Protein AF-A0A3C0GHP6-F1 (afdb_monomer)

Mean predicted aligned error: 12.93 Å

Solvent-accessible surface area (backbone atoms only — not comparable to full-atom values): 12548 Å² total; per-residue (Å²): 127,71,94,53,53,68,22,53,50,54,41,51,70,74,61,34,83,35,52,51,38,42,51,41,86,89,64,74,38,76,65,20,34,30,26,58,69,44,43,52,47,97,85,69,48,67,48,47,87,82,41,72,50,53,71,69,53,26,49,53,49,50,53,50,51,45,49,53,47,41,51,57,55,58,72,66,70,55,86,64,55,72,51,32,46,27,19,50,29,36,49,32,70,74,67,31,67,66,59,50,73,74,40,69,40,56,69,22,39,68,70,64,36,62,64,59,28,39,54,54,50,57,63,68,26,56,49,98,85,70,46,78,41,71,72,36,52,61,49,29,50,54,32,38,50,38,37,47,68,78,57,84,60,92,75,44,82,85,47,48,63,59,50,52,62,74,68,60,78,77,45,78,65,58,55,50,49,53,53,54,52,55,73,74,49,59,68,67,60,53,50,52,48,49,54,64,76,62,60,70,70,96,73,90,78,74,77,52,73,74,64,54,64,75,76,108

Sequence (216 aa):
MSDYWRALSIVKKYEGFNERAYCDPETGGEPFTIGYGTQFYPDETPVKQGHRCTKEKAIEYLINEIREISKEIEKLDLPIDFAMKEALASFVHSVGWKPFLYSSIIDSAERRDWLAVVEEINSWIYDRNNNVIAPLINRRQEEALLFLSNVDCAWTSQELLLKAFRDYSAAPHEVRAIRNLQQQINPYVLADFYNQFYLKGPKDWEMSTEDLDKIS

Foldseek 3Di:
DQLLVLLLVLLCVLQPAAFFWDDDPVVNAPQTAHTSGDQAALVRHGDHHGDGDDNVRSSVRLSSQLVVQLVVVVVLVFPADSLLSSLVSSLCSVPPDVVSVPFCLSVCRNVVVLVVNLVRLQVPQADPVRDGNVSSNVSSVSSSCSRCVPVPPPDDPVCPVVVLVVPPPVDPVSVVVVVVVVVVDDPVVVVVVVCVVPPDDDDDPPPPVVNVVVVD

pLDDT: mean 86.34, std 14.61, range [42.38, 98.38]

Nearest PDB structures (foldseek):
  6et6-assembly1_A  TM=8.674E-01  e=2.202E-10  Acinetobacter baumannii
  9kbs-assembly1_A  TM=8.848E-01  e=6.853E-10  Acinetobacter baumannii
  9kbq-assembly1_B  TM=8.658E-01  e=4.955E-10  Acinetobacter baumannii
  9kbs-assembly1_B  TM=8.746E-01  e=8.238E-09  Acinetobacter baumannii
  7m5i-assembly1_B  TM=8.369E-01  e=2.065E-08  Escherichia coli O157 typing phage 15

Radius of gyration: 24.18 Å; Cα contacts (8 Å, |Δi|>4): 217; chains: 1; bounding box: 74×51×53 Å

Secondary structure (DSSP, 8-state):
--TTHHHHHHHHHHH--EEEEEE-TTTSSSSEEEETTBSB-TTSPBP-TT-B--HHHHHHHHHHHHHHHHHHHHTTT-S--HHHHHHHHHHHHHH-HHHHHTSTHHHHHHTT-HHHHHHHHHH--B-TTS-B-HHHHHHHHHHHHHHTTT---TT-TTTHHHHHHHS----HHHHHHHHHHHHHS-HHHHHHHHHHHT--SS-S-S--HHHHTT--

Structure (mmCIF, N/CA/C/O backbone):
data_AF-A0A3C0GHP6-F1
#
_entry.id   AF-A0A3C0GHP6-F1
#
loop_
_atom_site.group_PDB
_atom_site.id
_atom_site.type_symbol
_atom_site.label_atom_id
_atom_site.label_alt_id
_atom_site.label_comp_id
_atom_site.label_asym_id
_atom_site.label_entity_id
_atom_site.label_seq_id
_atom_site.pdbx_PDB_ins_code
_atom_site.Cartn_x
_atom_site.Cartn_y
_atom_site.Cartn_z
_atom_site.occupancy
_atom_site.B_iso_or_equiv
_atom_site.auth_seq_id
_atom_site.auth_comp_id
_atom_site.auth_asym_id
_atom_site.auth_atom_id
_atom_site.pdbx_PDB_model_num
ATOM 1 N N . MET A 1 1 ? 4.439 -15.410 15.564 1.00 47.34 1 MET A N 1
ATOM 2 C CA . MET A 1 1 ? 4.546 -14.062 14.961 1.00 47.34 1 MET A CA 1
ATOM 3 C C . MET A 1 1 ? 3.360 -13.916 14.027 1.00 47.34 1 MET A C 1
ATOM 5 O O . MET A 1 1 ? 2.998 -14.922 13.441 1.00 47.34 1 MET A O 1
ATOM 9 N N . SER A 1 2 ? 2.689 -12.761 13.978 1.00 57.78 2 SER A N 1
ATOM 10 C CA . SER A 1 2 ? 1.564 -12.569 13.046 1.00 57.78 2 SER A CA 1
ATOM 11 C C . SER A 1 2 ? 2.045 -12.836 11.621 1.00 57.78 2 SER A C 1
ATOM 13 O O . SER A 1 2 ? 3.085 -12.294 11.248 1.00 57.78 2 SER A O 1
ATOM 15 N N . ASP A 1 3 ? 1.306 -13.644 10.859 1.00 81.50 3 ASP A N 1
ATOM 16 C CA . ASP A 1 3 ? 1.697 -14.038 9.502 1.00 81.50 3 ASP A CA 1
ATOM 17 C C . ASP A 1 3 ? 1.891 -12.813 8.583 1.00 81.50 3 ASP A C 1
ATOM 19 O O . ASP A 1 3 ? 2.714 -12.864 7.684 1.00 81.50 3 ASP A O 1
ATOM 23 N N . TYR A 1 4 ? 1.259 -11.669 8.879 1.00 93.06 4 TYR A N 1
ATOM 24 C CA . TYR A 1 4 ? 1.250 -10.457 8.040 1.00 93.06 4 TYR A CA 1
ATOM 25 C C . TYR A 1 4 ? 2.062 -9.272 8.609 1.00 93.06 4 TYR A C 1
ATOM 27 O O . TYR A 1 4 ? 1.611 -8.123 8.613 1.00 93.06 4 TYR A O 1
ATOM 35 N N . TRP A 1 5 ? 3.235 -9.523 9.196 1.00 94.88 5 TRP A N 1
ATOM 36 C CA . TRP A 1 5 ? 3.988 -8.491 9.925 1.00 94.88 5 TRP A CA 1
ATOM 37 C C . TRP A 1 5 ? 4.489 -7.319 9.060 1.00 94.88 5 TRP A C 1
ATOM 39 O O . TRP A 1 5 ? 4.613 -6.210 9.588 1.00 94.88 5 TRP A O 1
ATOM 49 N N . ARG A 1 6 ? 4.762 -7.526 7.764 1.00 96.75 6 ARG A N 1
ATOM 50 C CA . ARG A 1 6 ? 5.266 -6.475 6.860 1.00 96.75 6 ARG A CA 1
ATOM 51 C C . ARG A 1 6 ? 4.149 -5.494 6.531 1.00 96.75 6 ARG A C 1
ATOM 53 O O . ARG A 1 6 ? 4.346 -4.289 6.681 1.00 96.75 6 ARG A O 1
ATOM 60 N N . ALA A 1 7 ? 2.956 -6.013 6.230 1.00 97.31 7 ALA A N 1
ATOM 61 C CA . ALA A 1 7 ? 1.752 -5.201 6.053 1.00 97.31 7 ALA A CA 1
ATOM 62 C C . ALA A 1 7 ? 1.445 -4.377 7.315 1.00 97.31 7 ALA A C 1
ATOM 64 O O . ALA A 1 7 ? 1.301 -3.157 7.258 1.00 97.31 7 ALA A O 1
ATOM 65 N N . LEU A 1 8 ? 1.442 -5.030 8.485 1.00 96.75 8 LEU A N 1
ATOM 66 C CA . LEU A 1 8 ? 1.21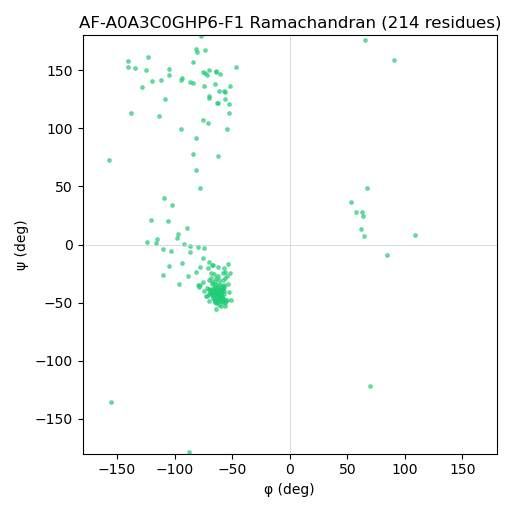1 -4.366 9.773 1.00 96.75 8 LEU A CA 1
ATOM 67 C C . LEU A 1 8 ? 2.239 -3.261 10.056 1.00 96.75 8 LEU A C 1
ATOM 69 O O . LEU A 1 8 ? 1.891 -2.228 10.625 1.00 96.75 8 LEU A O 1
ATOM 73 N N . SER A 1 9 ? 3.503 -3.468 9.680 1.00 96.94 9 SER A N 1
ATOM 74 C CA . SER A 1 9 ? 4.565 -2.474 9.855 1.00 96.94 9 SER A CA 1
ATOM 75 C C . SER A 1 9 ? 4.319 -1.223 9.012 1.00 96.94 9 SER A C 1
ATOM 77 O O . SER A 1 9 ? 4.405 -0.115 9.545 1.00 96.94 9 SER A O 1
ATOM 79 N N . ILE A 1 10 ? 3.983 -1.394 7.728 1.00 97.44 10 ILE A N 1
ATOM 80 C CA . ILE A 1 10 ? 3.686 -0.279 6.819 1.00 97.44 10 ILE A CA 1
ATOM 81 C C . ILE A 1 10 ? 2.472 0.491 7.342 1.00 97.44 10 ILE A C 1
ATOM 83 O O . ILE A 1 10 ? 2.566 1.692 7.591 1.00 97.44 10 ILE A O 1
ATOM 87 N N . VAL A 1 11 ? 1.363 -0.196 7.623 1.00 97.00 11 VAL A N 1
ATOM 88 C CA . VAL A 1 11 ? 0.142 0.456 8.114 1.00 97.00 11 VAL A CA 1
ATOM 89 C C . VAL A 1 11 ? 0.407 1.268 9.380 1.00 97.00 11 VAL A C 1
ATOM 91 O O . VAL A 1 11 ? 0.090 2.454 9.437 1.00 97.00 11 VAL A O 1
ATOM 94 N N . LYS A 1 12 ? 1.059 0.675 10.386 1.00 96.06 12 LYS A N 1
ATOM 95 C CA . LYS A 1 12 ? 1.343 1.377 11.646 1.00 96.06 12 LYS A CA 1
ATOM 96 C C . LYS A 1 12 ? 2.214 2.616 11.458 1.00 96.06 12 LYS A C 1
ATOM 98 O O . LYS A 1 12 ? 2.067 3.571 12.221 1.00 96.06 12 LYS A O 1
ATOM 103 N N . LYS A 1 13 ? 3.138 2.579 10.496 1.00 95.88 13 LYS A N 1
ATOM 104 C CA . LYS A 1 13 ? 4.043 3.687 10.185 1.00 95.88 13 LYS A CA 1
ATOM 105 C C . LYS A 1 13 ? 3.301 4.872 9.568 1.00 95.88 13 LYS A C 1
ATOM 107 O O . LYS A 1 13 ? 3.609 6.002 9.933 1.00 95.88 13 LYS A O 1
ATOM 112 N N . TYR A 1 14 ? 2.348 4.618 8.671 1.00 95.12 14 TYR A N 1
ATOM 113 C CA . TYR A 1 14 ? 1.677 5.676 7.909 1.00 95.12 14 TYR A CA 1
ATOM 114 C C . TYR A 1 14 ? 0.344 6.143 8.502 1.00 95.12 14 TYR A C 1
ATOM 116 O O . TYR A 1 14 ? 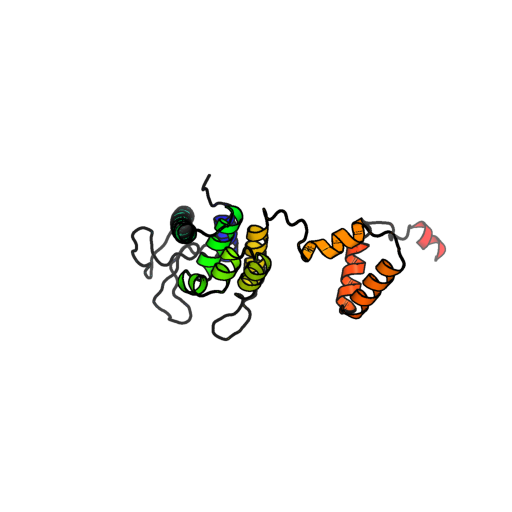0.052 7.331 8.413 1.00 95.12 14 TYR A O 1
ATOM 124 N N . GLU A 1 15 ? -0.438 5.264 9.134 1.00 93.31 15 GLU A N 1
ATOM 125 C CA . GLU A 1 15 ? -1.699 5.651 9.796 1.00 93.31 15 GLU A CA 1
ATOM 126 C C . GLU A 1 15 ? -1.453 6.374 11.126 1.00 93.31 15 GLU A C 1
ATOM 128 O O . GLU A 1 15 ? -2.215 7.247 11.540 1.00 93.31 15 GLU A O 1
ATOM 133 N N . GLY A 1 16 ? -0.374 6.007 11.824 1.00 93.12 16 GLY A N 1
ATOM 134 C CA . GLY A 1 16 ? -0.157 6.436 13.201 1.00 93.12 16 GLY A CA 1
ATOM 135 C C . GLY A 1 16 ? -1.204 5.863 14.168 1.00 93.12 16 GLY A C 1
ATOM 136 O O . GLY A 1 16 ? -2.115 5.136 13.787 1.00 93.12 16 GLY A O 1
ATOM 137 N N . PHE A 1 17 ? -1.041 6.137 15.465 1.00 95.81 17 PHE A N 1
ATOM 138 C CA . PHE A 1 17 ? -1.949 5.635 16.501 1.00 95.81 17 PHE A CA 1
ATOM 139 C C . PHE A 1 17 ? -2.823 6.753 17.066 1.00 95.81 17 PHE A C 1
ATOM 141 O O . PHE A 1 17 ? -2.303 7.719 17.626 1.00 95.81 17 PHE A O 1
ATOM 148 N N . ASN A 1 18 ? -4.137 6.544 17.027 1.00 94.88 18 ASN A N 1
ATOM 149 C CA . ASN A 1 18 ? -5.133 7.426 17.624 1.00 94.88 18 ASN A CA 1
ATOM 150 C C . ASN A 1 18 ? -5.856 6.732 18.791 1.00 94.88 18 ASN A C 1
ATOM 152 O O . ASN A 1 18 ? -6.654 5.818 18.594 1.00 94.88 18 ASN A O 1
ATOM 156 N N . GLU A 1 19 ? -5.607 7.184 20.025 1.00 96.06 19 GLU A N 1
ATOM 157 C CA . GLU A 1 19 ? -6.239 6.621 21.235 1.00 96.06 19 GLU A CA 1
ATOM 158 C C . GLU A 1 19 ? -7.761 6.844 21.258 1.00 96.06 19 GLU A C 1
ATOM 160 O O . GLU A 1 19 ? -8.509 6.019 21.783 1.00 96.06 19 GLU A O 1
ATOM 165 N N . ARG A 1 20 ? -8.220 7.974 20.709 1.00 95.38 20 ARG A N 1
ATOM 166 C CA . ARG A 1 20 ? -9.621 8.411 20.729 1.00 95.38 20 ARG A CA 1
ATOM 167 C C . ARG A 1 20 ? -10.206 8.369 19.327 1.00 95.38 20 ARG A C 1
ATOM 169 O O . ARG A 1 20 ? -9.529 8.758 18.378 1.00 95.38 20 ARG A O 1
ATOM 176 N N . ALA A 1 21 ? -11.467 7.958 19.228 1.00 94.31 21 ALA A N 1
ATOM 177 C CA . ALA A 1 21 ? -12.206 8.015 17.976 1.00 94.31 21 ALA A CA 1
ATOM 178 C C . ALA A 1 21 ? -12.343 9.466 17.481 1.00 94.31 21 ALA A C 1
ATOM 180 O O . ALA A 1 21 ? -12.726 10.350 18.256 1.00 94.31 21 ALA A O 1
ATOM 181 N N . TYR A 1 22 ? -12.056 9.694 16.202 1.00 89.44 22 TYR A N 1
ATOM 182 C CA . TYR A 1 22 ? -12.202 10.981 15.519 1.00 89.44 22 TYR A CA 1
ATOM 183 C C . TYR A 1 22 ? -13.088 10.824 14.279 1.00 89.44 22 TYR A C 1
ATOM 185 O O . TYR A 1 22 ? -13.164 9.740 13.711 1.00 89.44 22 TYR A O 1
ATOM 193 N N . CYS A 1 23 ? -13.806 11.881 13.904 1.00 87.06 23 CYS A N 1
ATOM 194 C CA . CYS A 1 23 ? -14.643 11.893 12.704 1.00 87.06 23 CYS A CA 1
ATOM 195 C C . CYS A 1 23 ? -13.817 12.229 11.461 1.00 87.06 23 CYS A C 1
ATOM 197 O O . CYS A 1 23 ? -12.766 12.870 11.563 1.00 87.06 23 CYS A O 1
ATOM 199 N N . ASP A 1 24 ? -14.320 11.829 10.294 1.00 76.94 24 ASP A N 1
ATOM 200 C CA . ASP A 1 24 ? -13.839 12.362 9.021 1.00 76.94 24 ASP A CA 1
ATOM 201 C C . ASP A 1 24 ? -13.987 13.905 9.029 1.00 76.94 24 ASP A C 1
ATOM 203 O O . ASP A 1 24 ? -15.088 14.412 9.295 1.00 76.94 24 ASP A O 1
ATOM 207 N N . PRO A 1 25 ? -12.902 14.669 8.779 1.00 69.75 25 PRO A N 1
ATOM 208 C CA . PRO A 1 25 ? -12.942 16.130 8.751 1.00 69.75 25 PRO A CA 1
ATOM 209 C C . PRO A 1 25 ? -13.988 16.713 7.795 1.00 69.75 25 PRO A C 1
ATOM 211 O O . PRO A 1 25 ? -14.461 17.823 8.034 1.00 69.75 25 PRO A O 1
ATOM 214 N N . GLU A 1 26 ? -14.350 15.994 6.728 1.00 68.31 26 GLU A N 1
ATOM 215 C CA . GLU A 1 26 ? -15.339 16.448 5.746 1.00 68.31 26 GLU A CA 1
ATOM 216 C C . GLU A 1 26 ? -16.780 16.265 6.234 1.00 68.31 26 GLU A C 1
ATOM 218 O O . GLU A 1 26 ? -17.639 17.100 5.947 1.00 68.31 26 GLU A O 1
ATOM 223 N N . THR A 1 27 ? -17.069 15.187 6.971 1.00 72.00 27 THR A N 1
ATOM 224 C CA . THR A 1 27 ? -18.438 14.891 7.429 1.00 72.00 27 THR A CA 1
ATOM 225 C C . THR A 1 27 ? -18.754 15.543 8.769 1.00 72.00 27 THR A C 1
ATOM 227 O O . THR A 1 27 ? -19.921 15.803 9.067 1.00 72.00 27 THR A O 1
ATOM 230 N N . GLY A 1 28 ? -17.734 15.785 9.602 1.00 72.00 28 GLY A N 1
ATOM 231 C CA . GLY A 1 28 ? -17.909 16.244 10.983 1.00 72.00 28 GLY A CA 1
ATOM 232 C C . GLY A 1 28 ? -18.677 15.248 11.864 1.00 72.00 28 GLY A C 1
ATOM 233 O O . GLY A 1 28 ? -19.132 15.610 12.951 1.00 72.00 28 GLY A O 1
ATOM 234 N N . GLY A 1 29 ? -18.846 14.007 11.393 1.00 76.69 29 GLY A N 1
ATOM 235 C CA . GLY A 1 29 ? -19.693 12.974 11.983 1.00 76.69 29 GLY A CA 1
ATOM 236 C C . GLY A 1 29 ? -19.228 11.571 11.593 1.00 76.69 29 GLY A C 1
ATOM 237 O O . GLY A 1 29 ? -18.041 11.269 11.649 1.00 76.69 29 GLY A O 1
ATOM 238 N N . GLU A 1 30 ? -20.151 10.687 11.223 1.00 77.88 30 GLU A N 1
ATOM 239 C CA . GLU A 1 30 ? -19.786 9.348 10.744 1.00 77.88 30 GLU A CA 1
ATOM 240 C C . GLU A 1 30 ? -19.120 9.406 9.347 1.00 77.88 30 GLU A C 1
ATOM 242 O O . GLU A 1 30 ? -19.448 10.299 8.558 1.00 77.88 30 GLU A O 1
ATOM 247 N N . PRO A 1 31 ? -18.212 8.467 9.009 1.00 86.44 31 PRO A N 1
ATOM 248 C CA . PRO A 1 31 ? -17.674 7.410 9.873 1.00 86.44 31 PRO A CA 1
ATOM 249 C C . PRO A 1 31 ? -16.640 7.937 10.886 1.00 86.44 31 PRO A C 1
ATOM 251 O O . PRO A 1 31 ? -15.897 8.879 10.611 1.00 86.44 31 PRO A O 1
ATOM 254 N N . PHE A 1 32 ? -16.579 7.302 12.063 1.00 91.50 32 PHE A N 1
ATOM 255 C CA . PHE A 1 32 ? -15.515 7.541 13.042 1.00 91.50 32 PHE A CA 1
ATOM 256 C C . PHE A 1 32 ? -14.376 6.540 12.850 1.00 91.50 32 PHE A C 1
ATOM 258 O O . PHE A 1 32 ? -14.615 5.358 12.615 1.00 91.50 32 PHE A O 1
ATOM 265 N N . THR A 1 33 ? -13.148 7.006 13.041 1.00 93.00 33 THR A N 1
ATOM 266 C CA . THR A 1 33 ? -11.924 6.211 12.923 1.00 93.00 33 THR A CA 1
ATOM 267 C C . THR A 1 33 ? -11.181 6.196 14.260 1.00 93.00 33 THR A C 1
ATOM 269 O O . THR A 1 33 ? -11.130 7.207 14.963 1.00 93.00 33 THR A O 1
ATOM 272 N N . ILE A 1 34 ? -10.603 5.055 14.645 1.00 95.12 34 ILE A N 1
ATOM 273 C CA . ILE A 1 34 ? -9.820 4.891 15.880 1.00 95.12 34 ILE A CA 1
ATOM 274 C C . ILE A 1 34 ? -8.592 3.994 15.655 1.00 95.12 34 ILE A C 1
ATOM 276 O O . ILE A 1 34 ? -8.555 3.181 14.734 1.00 95.12 34 ILE A O 1
ATOM 280 N N . GLY A 1 35 ? -7.571 4.109 16.507 1.00 96.38 35 GLY A N 1
ATOM 281 C CA . GLY A 1 35 ? -6.401 3.237 16.467 1.00 96.38 35 GLY A CA 1
ATOM 282 C C . GLY A 1 35 ? -5.544 3.500 15.232 1.00 96.38 35 GLY A C 1
ATOM 283 O O . GLY A 1 35 ? -5.082 4.625 15.055 1.00 96.38 35 GLY A O 1
ATOM 284 N N . TYR A 1 36 ? -5.335 2.464 14.416 1.00 96.19 36 TYR A N 1
ATOM 285 C CA . TYR A 1 36 ? -4.559 2.492 13.166 1.00 96.19 36 TYR A CA 1
ATOM 286 C C . TYR A 1 36 ? -5.459 2.526 11.913 1.00 96.19 36 TYR A C 1
ATOM 288 O O . TYR A 1 36 ? -5.127 1.909 10.904 1.00 96.19 36 TYR A O 1
ATOM 296 N N . GLY A 1 37 ? -6.620 3.185 11.988 1.00 93.00 37 GLY A N 1
ATOM 297 C CA . GLY A 1 37 ? -7.551 3.302 10.855 1.00 93.00 37 GLY A CA 1
ATOM 298 C C . GLY A 1 37 ? -8.851 2.498 10.983 1.00 93.00 37 GLY A C 1
ATOM 299 O O . GLY A 1 37 ? -9.626 2.445 10.039 1.00 93.00 37 GLY A O 1
ATOM 300 N N . THR A 1 38 ? -9.136 1.903 12.144 1.00 93.62 38 THR A N 1
ATOM 301 C CA . THR A 1 38 ? -10.325 1.062 12.346 1.00 93.62 38 THR A CA 1
ATOM 302 C C . THR A 1 38 ? -11.607 1.898 12.348 1.00 93.62 38 THR A C 1
ATOM 304 O O . THR A 1 38 ? -11.732 2.820 13.157 1.00 93.62 38 THR A O 1
ATOM 307 N N . GLN A 1 39 ? -12.574 1.537 11.498 1.00 92.69 39 GLN A N 1
ATOM 308 C CA . GLN A 1 39 ? -13.925 2.134 11.447 1.00 92.69 39 GLN A CA 1
ATOM 309 C C . GLN A 1 39 ? -15.028 1.182 11.931 1.00 92.69 39 GLN A C 1
ATOM 311 O O . GLN A 1 39 ? -16.059 1.622 12.443 1.00 92.69 39 GLN A O 1
ATOM 316 N N . PHE A 1 40 ? -14.785 -0.123 11.822 1.00 92.75 40 PHE A N 1
ATOM 317 C CA . PHE A 1 40 ? -15.647 -1.190 12.319 1.00 92.75 40 PHE A CA 1
ATOM 318 C C . PHE A 1 40 ? -14.807 -2.143 13.166 1.00 92.75 40 PHE A C 1
ATOM 320 O O . PHE A 1 40 ? -13.683 -2.486 12.799 1.00 92.75 40 PHE A O 1
ATOM 327 N N . TYR A 1 41 ? -15.323 -2.547 14.320 1.00 92.94 41 TYR A N 1
ATOM 328 C CA . TYR A 1 41 ? -14.666 -3.529 15.176 1.00 92.94 41 TYR A CA 1
ATOM 329 C C . TYR A 1 41 ? -14.772 -4.945 14.580 1.00 92.94 41 TYR A C 1
ATOM 331 O O . TYR A 1 41 ? -15.565 -5.172 13.668 1.00 92.94 41 TYR A O 1
ATOM 339 N N . PRO A 1 42 ? -14.008 -5.931 15.096 1.00 91.12 42 PRO A N 1
ATOM 340 C CA . PRO A 1 42 ? -14.088 -7.319 14.627 1.00 91.12 42 PRO A CA 1
ATOM 341 C C . PRO A 1 42 ? -15.478 -7.970 14.723 1.00 91.12 42 PRO A C 1
ATOM 343 O O . PRO A 1 42 ? -15.722 -8.964 14.052 1.00 91.12 42 PRO A O 1
ATOM 346 N N . ASP A 1 43 ? -16.370 -7.437 15.560 1.00 92.06 43 ASP A N 1
ATOM 347 C CA . ASP A 1 43 ? -17.774 -7.852 15.677 1.00 92.06 43 ASP A CA 1
ATOM 348 C C . ASP A 1 43 ? -18.713 -7.080 14.729 1.00 92.06 43 ASP A C 1
ATOM 350 O O . ASP A 1 43 ? -19.929 -7.102 14.910 1.00 92.06 43 ASP A O 1
ATOM 354 N N . GLU A 1 44 ? -18.142 -6.375 13.748 1.00 91.31 44 GLU A N 1
ATOM 355 C CA . GLU A 1 44 ? -18.813 -5.536 12.748 1.00 91.31 44 GLU A CA 1
ATOM 356 C C . GLU A 1 44 ? -19.535 -4.310 13.326 1.00 91.31 44 GLU A C 1
ATOM 358 O O . GLU A 1 44 ? -20.202 -3.567 12.599 1.00 91.31 44 GLU A O 1
ATOM 363 N N . THR A 1 45 ? -19.382 -4.029 14.623 1.00 93.12 45 THR A N 1
ATOM 364 C CA . THR A 1 45 ? -19.979 -2.829 15.209 1.00 93.12 45 THR A CA 1
ATOM 365 C C . THR A 1 45 ? -19.201 -1.575 14.789 1.00 93.12 45 THR A C 1
ATOM 367 O O . THR A 1 45 ? -17.966 -1.574 14.801 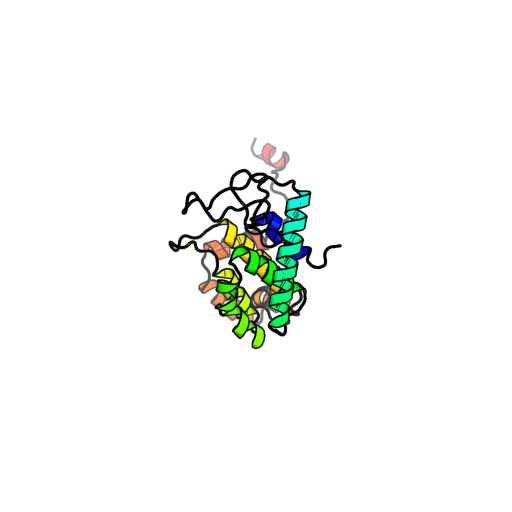1.00 93.12 45 THR A O 1
ATOM 370 N N . PRO A 1 46 ? -19.882 -0.477 14.408 1.00 93.88 46 PRO A N 1
ATOM 371 C CA . PRO A 1 46 ? -19.203 0.746 14.000 1.00 93.88 46 PRO A CA 1
ATOM 372 C C . PRO A 1 46 ? -18.563 1.449 15.200 1.00 93.88 46 PRO A C 1
ATOM 374 O O . PRO A 1 46 ? -19.111 1.474 16.310 1.00 93.88 46 PRO A O 1
ATOM 377 N N . VAL A 1 47 ? -17.418 2.081 14.960 1.00 94.06 47 VAL A N 1
ATOM 378 C CA . VAL A 1 47 ? -16.784 2.989 15.917 1.00 94.06 47 VAL A CA 1
ATOM 379 C C . VAL A 1 47 ? -17.685 4.207 16.114 1.00 94.06 47 VAL A C 1
ATOM 381 O O . VAL A 1 47 ? -18.244 4.750 15.163 1.00 94.06 47 VAL A O 1
ATOM 384 N N . LYS A 1 48 ? -17.831 4.653 17.365 1.00 93.50 48 LYS A N 1
ATOM 385 C CA . LYS A 1 48 ? -18.677 5.797 17.719 1.00 93.50 48 LYS A CA 1
ATOM 386 C C . LYS A 1 48 ? -17.880 6.872 18.435 1.00 93.50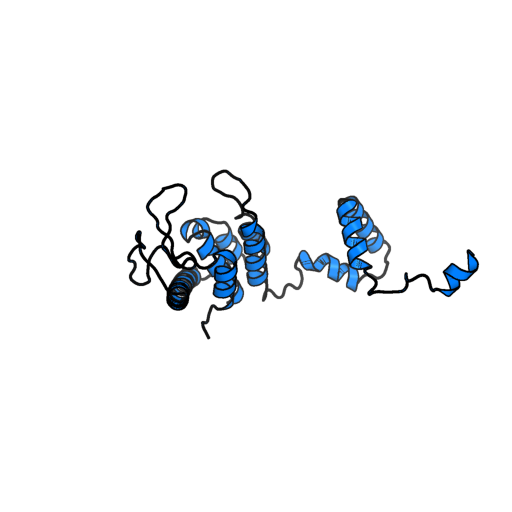 48 LYS A C 1
ATOM 388 O O . LYS A 1 48 ? -16.816 6.623 19.010 1.00 93.50 48 LYS A O 1
ATOM 393 N N . GLN A 1 49 ? -18.442 8.075 18.449 1.00 92.88 49 GLN A N 1
ATOM 394 C CA . GLN A 1 49 ? -17.898 9.191 19.208 1.00 92.88 49 GLN A CA 1
ATOM 395 C C . GLN A 1 49 ? -17.662 8.808 20.677 1.00 92.88 49 GLN A C 1
ATOM 397 O O . GLN A 1 49 ? -18.497 8.179 21.324 1.00 92.88 49 GLN A O 1
ATOM 402 N N . GLY A 1 50 ? -16.511 9.210 21.215 1.00 92.56 50 GLY A N 1
ATOM 403 C CA . GLY A 1 50 ? -16.146 8.966 22.612 1.00 92.56 50 GLY A CA 1
ATOM 404 C C . GLY A 1 50 ? -15.517 7.597 22.880 1.00 92.56 50 GLY A C 1
ATOM 405 O O . GLY A 1 50 ? -14.965 7.405 23.966 1.00 92.56 50 GLY A O 1
ATOM 406 N N . HIS A 1 51 ? -15.519 6.678 21.908 1.00 95.88 51 HIS A N 1
ATOM 407 C CA . HIS A 1 51 ? -14.778 5.426 22.026 1.00 95.88 51 HIS A CA 1
ATOM 408 C C . HIS A 1 51 ? -13.272 5.683 22.188 1.00 95.88 51 HIS A C 1
ATOM 410 O O . HIS A 1 51 ? -12.705 6.634 21.635 1.00 95.88 51 HIS A O 1
ATOM 416 N N . ARG A 1 52 ? -12.623 4.804 22.956 1.00 96.62 52 ARG A N 1
ATOM 417 C CA . ARG A 1 52 ? -11.176 4.794 23.181 1.00 96.62 52 ARG A CA 1
ATOM 418 C C . ARG A 1 52 ? -10.620 3.389 23.054 1.00 96.62 52 ARG A C 1
ATOM 420 O O . ARG A 1 52 ? -11.318 2.421 23.345 1.00 96.62 52 ARG A O 1
ATOM 427 N N . CYS A 1 53 ? -9.356 3.282 22.671 1.00 96.31 53 CYS A N 1
ATOM 428 C CA . CYS A 1 53 ? -8.647 2.010 22.652 1.00 96.31 53 CYS A CA 1
ATOM 429 C C . CYS A 1 53 ? -7.205 2.175 23.135 1.00 96.31 53 CYS A C 1
ATOM 431 O O . CYS A 1 53 ? -6.609 3.246 23.020 1.00 96.31 53 CYS A O 1
ATOM 433 N N . THR A 1 54 ? -6.644 1.101 23.687 1.00 97.19 54 THR A N 1
ATOM 434 C CA . THR A 1 54 ? -5.205 1.028 23.956 1.00 97.19 54 THR A CA 1
ATOM 435 C C . THR A 1 54 ? -4.454 0.676 22.672 1.00 97.19 54 THR A C 1
ATOM 437 O O . THR A 1 54 ? -5.054 0.213 21.697 1.00 97.19 54 THR A O 1
ATOM 440 N N . LYS A 1 55 ? -3.128 0.853 22.664 1.00 95.94 55 LYS A N 1
ATOM 441 C CA . LYS A 1 55 ? -2.296 0.450 21.518 1.00 95.94 55 LYS A CA 1
ATOM 442 C C . LYS A 1 55 ? -2.415 -1.043 21.236 1.00 95.94 55 LYS A C 1
ATOM 444 O O . LYS A 1 55 ? -2.474 -1.436 20.079 1.00 95.94 55 LYS A O 1
ATOM 449 N N . GLU A 1 56 ? -2.486 -1.861 22.279 1.00 95.69 56 GLU A N 1
ATOM 450 C CA . GLU A 1 56 ? -2.620 -3.314 22.177 1.00 95.69 56 GLU A CA 1
ATOM 451 C C . GLU A 1 56 ? -3.938 -3.672 21.488 1.00 95.69 56 GLU A C 1
ATOM 453 O O . GLU A 1 56 ? -3.936 -4.441 20.530 1.00 95.69 56 GLU A O 1
ATOM 458 N N . LYS A 1 57 ? -5.044 -3.028 21.886 1.00 95.38 57 LYS A N 1
ATOM 459 C CA . LYS A 1 57 ? -6.339 -3.226 21.228 1.00 95.38 57 LYS A CA 1
ATOM 460 C C . LYS A 1 57 ? -6.360 -2.725 19.789 1.00 95.38 57 LYS A C 1
ATOM 462 O O . LYS A 1 57 ? -6.863 -3.431 18.926 1.00 95.38 57 LYS A O 1
ATOM 467 N N . ALA A 1 58 ? -5.760 -1.572 19.502 1.00 96.31 58 ALA A N 1
ATOM 468 C CA . ALA A 1 58 ? -5.630 -1.095 18.126 1.00 96.31 58 ALA A CA 1
ATOM 469 C C . ALA A 1 58 ? -4.817 -2.058 17.245 1.00 96.31 58 ALA A C 1
ATOM 471 O O . ALA A 1 58 ? -5.147 -2.245 16.078 1.00 96.31 58 ALA A O 1
ATOM 472 N N . ILE A 1 59 ? -3.773 -2.692 17.796 1.00 95.06 59 ILE A N 1
ATOM 473 C CA . ILE A 1 59 ? -3.006 -3.728 17.092 1.00 95.06 59 ILE A CA 1
ATOM 474 C C . ILE A 1 59 ? -3.874 -4.966 16.848 1.00 95.06 59 ILE A C 1
ATOM 476 O O . ILE A 1 59 ? -3.829 -5.512 15.752 1.00 95.06 59 ILE A O 1
ATOM 480 N N . GLU A 1 60 ? -4.669 -5.406 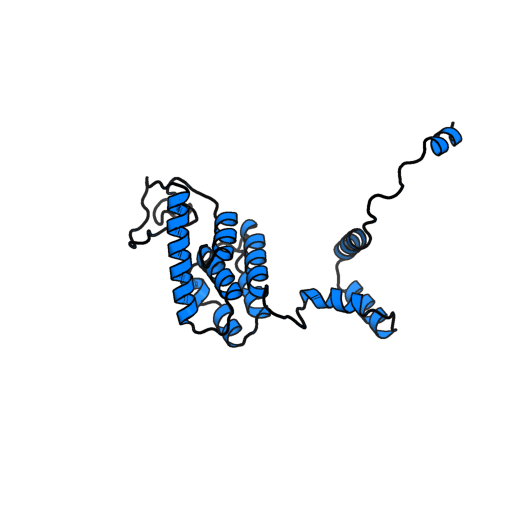17.826 1.00 95.25 60 GLU A N 1
ATOM 481 C CA . GLU A 1 60 ? -5.600 -6.528 17.642 1.00 95.25 60 GLU A CA 1
ATOM 482 C C . GLU A 1 60 ? -6.624 -6.249 16.534 1.00 95.25 60 GLU A C 1
ATOM 484 O O . GLU A 1 60 ? -6.844 -7.114 15.684 1.00 95.25 60 GLU A O 1
ATOM 489 N N . TYR A 1 61 ? -7.205 -5.044 16.503 1.00 95.50 61 TYR A N 1
ATOM 490 C CA . TYR A 1 61 ? -8.153 -4.639 15.460 1.00 95.50 61 TYR A CA 1
ATOM 491 C C . TYR A 1 61 ? -7.497 -4.656 14.083 1.00 95.50 61 TYR A C 1
ATOM 493 O O . TYR A 1 61 ? -8.020 -5.279 13.162 1.00 95.50 61 TYR A O 1
ATOM 501 N N . LEU A 1 62 ? -6.303 -4.072 13.976 1.00 95.81 62 LEU A N 1
ATOM 502 C CA . LEU A 1 62 ? -5.550 -4.045 12.730 1.00 95.81 62 LEU A CA 1
ATOM 503 C C . LEU A 1 62 ? -5.145 -5.456 12.262 1.00 95.81 62 LEU A C 1
ATOM 505 O O . LEU A 1 62 ? -5.214 -5.759 11.075 1.00 95.81 62 LEU A O 1
ATOM 509 N N . ILE A 1 63 ? -4.740 -6.346 13.176 1.00 95.88 63 ILE A N 1
ATOM 510 C CA . ILE A 1 63 ? -4.439 -7.748 12.840 1.00 95.88 63 ILE A CA 1
ATOM 511 C C . ILE A 1 63 ? -5.677 -8.443 12.271 1.00 95.88 63 ILE A C 1
ATOM 513 O O . ILE A 1 63 ? -5.551 -9.216 11.322 1.00 95.88 63 ILE A O 1
ATOM 517 N N . ASN A 1 64 ? -6.853 -8.201 12.852 1.00 95.06 64 ASN A N 1
ATOM 518 C CA . ASN A 1 64 ? -8.098 -8.774 12.356 1.00 95.06 64 ASN A CA 1
ATOM 519 C C . ASN A 1 64 ? -8.431 -8.251 10.953 1.00 95.06 64 ASN A C 1
ATOM 521 O O . ASN A 1 64 ? -8.643 -9.045 10.045 1.00 95.06 64 ASN A O 1
ATOM 525 N N . GLU A 1 65 ? -8.391 -6.935 10.763 1.00 95.50 65 GLU A N 1
ATOM 526 C CA . GLU A 1 65 ? -8.670 -6.279 9.482 1.00 95.50 65 GLU A CA 1
ATOM 527 C C . GLU A 1 65 ? -7.737 -6.761 8.362 1.00 95.50 65 GLU A C 1
ATOM 529 O O . GLU A 1 65 ? -8.205 -7.209 7.318 1.00 95.50 65 GLU A O 1
ATOM 534 N N . ILE A 1 66 ? -6.422 -6.792 8.603 1.00 96.81 66 ILE A N 1
ATOM 535 C CA . ILE A 1 66 ? -5.447 -7.287 7.619 1.00 96.81 66 ILE A CA 1
ATOM 536 C C . ILE A 1 66 ? -5.673 -8.764 7.284 1.00 96.81 66 ILE A C 1
ATOM 538 O O . ILE A 1 66 ? -5.483 -9.165 6.134 1.00 96.81 66 ILE A O 1
ATOM 542 N N . ARG A 1 67 ? -6.093 -9.590 8.250 1.00 95.69 67 ARG A N 1
ATOM 543 C CA . ARG A 1 67 ? -6.440 -10.993 7.983 1.00 95.69 67 ARG A CA 1
ATOM 544 C C . ARG A 1 67 ? -7.679 -11.116 7.110 1.00 95.69 67 ARG A C 1
ATOM 546 O O . ARG A 1 67 ? -7.654 -11.930 6.193 1.00 95.69 67 ARG A O 1
ATOM 553 N N . GLU A 1 68 ? -8.725 -10.338 7.371 1.00 95.25 68 GLU A N 1
ATOM 554 C CA . GLU A 1 68 ? -9.933 -10.355 6.541 1.00 95.25 68 GLU A CA 1
ATOM 555 C C . GLU A 1 68 ? -9.634 -9.862 5.122 1.00 95.25 68 GLU A C 1
ATOM 557 O O . GLU A 1 68 ? -9.929 -10.571 4.165 1.00 95.25 68 GLU A O 1
ATOM 562 N N . ILE A 1 69 ? -8.917 -8.743 4.974 1.00 96.94 69 ILE A N 1
ATOM 563 C CA . ILE A 1 69 ? -8.453 -8.257 3.665 1.00 96.94 69 ILE A CA 1
ATOM 564 C C . ILE A 1 69 ? -7.652 -9.341 2.934 1.00 96.94 69 ILE A C 1
ATOM 566 O O . ILE A 1 69 ? -7.906 -9.624 1.767 1.00 96.94 69 ILE A O 1
ATOM 570 N N . SER A 1 70 ? -6.703 -9.985 3.619 1.00 96.56 70 SER A N 1
ATOM 571 C CA . SER A 1 70 ? -5.858 -11.015 3.005 1.00 96.56 70 SER A CA 1
ATOM 572 C C . SER A 1 70 ? -6.652 -12.248 2.576 1.00 96.56 70 SER A C 1
ATOM 574 O O . SER A 1 70 ? -6.339 -12.828 1.540 1.00 96.56 70 SER A O 1
ATOM 576 N N . LYS A 1 71 ? -7.684 -12.640 3.338 1.00 96.31 71 LYS A N 1
ATOM 577 C CA . LYS A 1 71 ? -8.607 -13.716 2.949 1.00 96.31 71 LYS A CA 1
ATOM 578 C C . LYS A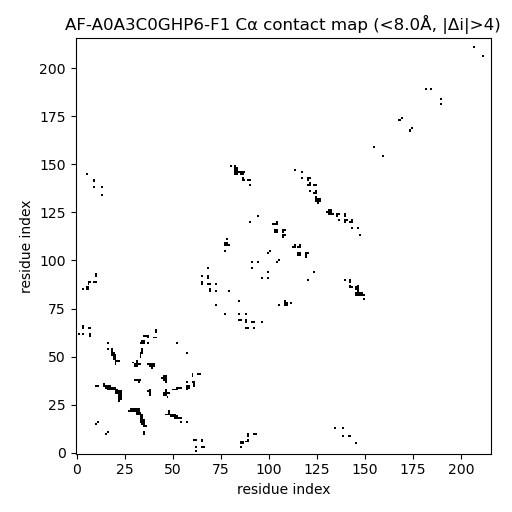 1 71 ? -9.405 -13.342 1.706 1.00 96.31 71 LYS A C 1
ATOM 580 O O . LYS A 1 71 ? -9.571 -14.185 0.834 1.00 96.31 71 LYS A O 1
ATOM 585 N N . GLU A 1 72 ? -9.897 -12.108 1.614 1.00 97.44 72 GLU A N 1
ATOM 586 C CA . GLU A 1 72 ? -10.621 -11.654 0.423 1.00 97.44 72 GLU A CA 1
ATOM 587 C C . GLU A 1 72 ? -9.703 -11.586 -0.805 1.00 97.44 72 GLU A C 1
ATOM 589 O O . GLU A 1 72 ? -10.104 -12.030 -1.876 1.00 97.44 72 GLU A O 1
ATOM 594 N N . ILE A 1 73 ? -8.452 -11.130 -0.656 1.00 97.44 73 ILE A N 1
ATOM 595 C CA . ILE A 1 73 ? -7.447 -11.181 -1.735 1.00 97.44 73 ILE A CA 1
ATOM 596 C C . ILE A 1 73 ? -7.194 -12.631 -2.169 1.00 97.44 73 ILE A C 1
ATOM 598 O O . ILE A 1 73 ? -7.099 -12.912 -3.358 1.00 97.44 73 ILE A O 1
ATOM 602 N N . GLU A 1 74 ? -7.104 -13.566 -1.224 1.00 95.88 74 GLU A N 1
ATOM 603 C CA . GLU A 1 74 ? -6.869 -14.985 -1.517 1.00 95.88 74 GLU A CA 1
ATOM 604 C C . GLU A 1 74 ? -8.023 -15.627 -2.301 1.00 95.88 74 GLU A C 1
ATOM 606 O O . GLU A 1 74 ? -7.783 -16.471 -3.160 1.00 95.88 74 GLU A O 1
ATOM 611 N N . LYS A 1 75 ? -9.265 -15.171 -2.095 1.00 97.50 75 LYS A N 1
ATOM 612 C CA . LYS A 1 75 ? -10.425 -15.608 -2.892 1.00 97.50 75 LYS A CA 1
ATOM 613 C C . LYS A 1 75 ? -10.376 -15.157 -4.353 1.00 97.50 75 LYS A C 1
ATOM 615 O O . LYS A 1 75 ? -11.119 -15.712 -5.157 1.00 97.50 75 LYS A O 1
ATOM 620 N N . LEU A 1 76 ? -9.549 -14.165 -4.693 1.00 96.88 76 LEU A N 1
ATOM 621 C CA . LEU A 1 76 ? -9.366 -13.719 -6.077 1.00 96.88 76 LEU A CA 1
ATOM 622 C C . LEU A 1 76 ? -8.504 -14.691 -6.901 1.00 96.88 76 LEU A C 1
ATOM 624 O O . LEU A 1 76 ? -8.453 -14.542 -8.114 1.00 96.88 76 LEU A O 1
ATOM 628 N N . ASP A 1 77 ? -7.832 -15.660 -6.264 1.00 96.12 77 ASP A N 1
ATOM 629 C CA . ASP A 1 77 ? -7.001 -16.688 -6.922 1.00 96.12 77 ASP A CA 1
ATOM 630 C C . ASP A 1 77 ? -5.925 -16.114 -7.872 1.00 96.12 77 ASP A C 1
ATOM 632 O O . ASP A 1 77 ? -5.608 -16.656 -8.931 1.00 96.12 77 ASP A O 1
ATOM 636 N N . LEU A 1 78 ? -5.350 -14.969 -7.491 1.00 96.38 78 LEU A N 1
ATOM 637 C CA . LEU A 1 78 ? -4.310 -14.299 -8.270 1.00 96.38 78 LEU A CA 1
ATOM 638 C C . LEU A 1 78 ? -2.968 -15.045 -8.167 1.00 96.38 78 LEU A C 1
ATOM 640 O O . LEU A 1 78 ? -2.627 -15.554 -7.096 1.00 96.38 78 LEU A O 1
ATOM 644 N N . PRO A 1 79 ? -2.131 -15.037 -9.224 1.00 94.38 79 PRO A N 1
ATOM 645 C CA . PRO A 1 79 ? -0.824 -15.696 -9.231 1.00 94.38 79 PRO A CA 1
ATOM 646 C C . PRO A 1 79 ? 0.250 -14.883 -8.480 1.00 94.38 79 PRO A C 1
ATOM 648 O O . PRO A 1 79 ? 1.340 -14.652 -9.005 1.00 94.38 79 PRO A O 1
ATOM 651 N N . ILE A 1 80 ? -0.063 -14.435 -7.265 1.00 95.19 80 ILE A N 1
ATOM 652 C CA . ILE A 1 80 ? 0.783 -13.588 -6.422 1.00 95.19 80 ILE A CA 1
ATOM 653 C C . ILE A 1 80 ? 1.413 -14.387 -5.281 1.00 95.19 80 ILE A C 1
ATOM 655 O O . ILE A 1 80 ? 0.845 -15.361 -4.786 1.00 95.19 80 ILE A O 1
ATOM 659 N N . ASP A 1 81 ? 2.592 -13.961 -4.836 1.00 93.88 81 ASP A N 1
ATOM 660 C CA . ASP A 1 81 ? 3.238 -14.552 -3.669 1.00 93.88 81 ASP A CA 1
ATOM 661 C C . ASP A 1 81 ? 2.793 -13.896 -2.349 1.00 93.88 81 ASP A C 1
ATOM 663 O O . ASP A 1 81 ? 1.953 -12.994 -2.292 1.00 93.88 81 ASP A O 1
ATOM 667 N N . PHE A 1 82 ? 3.366 -14.369 -1.243 1.00 94.69 82 PHE A N 1
ATOM 668 C CA . PHE A 1 82 ? 3.014 -13.879 0.083 1.00 94.69 82 PHE A CA 1
ATOM 669 C C . PHE A 1 82 ? 3.440 -12.421 0.344 1.00 94.69 82 PHE A C 1
ATOM 671 O O . PHE A 1 82 ? 2.737 -11.699 1.047 1.00 94.69 82 PHE A O 1
ATOM 678 N N . ALA A 1 83 ? 4.569 -11.970 -0.213 1.00 94.50 83 ALA A N 1
ATOM 679 C CA . ALA A 1 83 ? 5.021 -10.584 -0.080 1.00 94.50 83 ALA A CA 1
ATOM 680 C C . ALA A 1 83 ? 4.116 -9.628 -0.866 1.00 94.50 83 ALA A C 1
ATOM 682 O O . ALA A 1 83 ? 3.685 -8.608 -0.328 1.00 94.50 83 ALA A O 1
ATOM 683 N N . MET A 1 84 ? 3.743 -10.017 -2.087 1.00 96.75 84 MET A N 1
ATOM 684 C CA . MET A 1 84 ? 2.736 -9.326 -2.892 1.00 96.75 84 MET A CA 1
ATOM 685 C C . MET A 1 84 ? 1.401 -9.224 -2.154 1.00 96.75 84 MET A C 1
ATOM 687 O O . MET A 1 84 ? 0.830 -8.139 -2.069 1.00 96.75 84 MET A O 1
ATOM 691 N N . LYS A 1 85 ? 0.927 -10.325 -1.553 1.00 97.44 85 LYS A N 1
ATOM 692 C CA . LYS A 1 85 ? -0.310 -10.326 -0.759 1.00 97.44 85 LYS A CA 1
ATOM 693 C C . LYS A 1 85 ? -0.237 -9.357 0.424 1.00 97.44 85 LYS A C 1
ATOM 695 O O . LYS A 1 85 ? -1.187 -8.615 0.654 1.00 97.44 85 LYS A O 1
ATOM 700 N N . GLU A 1 86 ? 0.881 -9.314 1.149 1.00 97.38 86 GLU A N 1
ATOM 701 C CA . GLU A 1 86 ? 1.080 -8.353 2.244 1.00 97.38 86 GLU A CA 1
ATOM 702 C C . GLU A 1 86 ? 1.095 -6.893 1.768 1.00 97.38 86 GLU A C 1
ATOM 704 O O . GLU A 1 86 ? 0.486 -6.033 2.410 1.00 97.38 86 GLU A O 1
ATOM 709 N N . ALA A 1 87 ? 1.748 -6.605 0.640 1.00 98.06 87 ALA A N 1
ATOM 710 C CA . ALA A 1 87 ? 1.735 -5.274 0.039 1.00 98.06 87 ALA A CA 1
ATOM 711 C C . ALA A 1 87 ? 0.316 -4.840 -0.347 1.00 98.06 87 ALA A C 1
ATOM 713 O O . ALA A 1 87 ? -0.121 -3.752 0.037 1.00 98.06 87 ALA A O 1
ATOM 714 N N . LEU A 1 88 ? -0.427 -5.714 -1.034 1.00 98.38 88 LEU A N 1
ATOM 715 C CA . LEU A 1 88 ? -1.815 -5.451 -1.407 1.00 98.38 88 LEU A CA 1
ATOM 716 C C . LEU A 1 88 ? -2.712 -5.290 -0.178 1.00 98.38 88 LEU A C 1
ATOM 718 O O . LEU A 1 88 ? -3.563 -4.410 -0.174 1.00 98.38 88 LEU A O 1
ATOM 722 N N . ALA A 1 89 ? -2.501 -6.057 0.895 1.00 98.25 89 ALA A N 1
ATOM 723 C CA . ALA A 1 89 ? -3.276 -5.895 2.122 1.00 98.25 89 ALA A CA 1
ATOM 724 C C . ALA A 1 89 ? -3.065 -4.514 2.776 1.00 98.25 89 ALA A C 1
ATOM 726 O O . ALA A 1 89 ? -4.034 -3.875 3.187 1.00 98.25 89 ALA A O 1
ATOM 727 N N . SER A 1 90 ? -1.822 -4.014 2.824 1.00 98.25 90 SER A N 1
ATOM 728 C CA . SER A 1 90 ? -1.530 -2.646 3.296 1.00 98.25 90 SER A CA 1
ATOM 729 C C . SER A 1 90 ? -2.145 -1.572 2.395 1.00 98.25 90 SER A C 1
ATOM 731 O O . SER A 1 90 ? -2.681 -0.571 2.886 1.00 98.25 90 SER A O 1
ATOM 733 N N . PHE A 1 91 ? -2.076 -1.788 1.081 1.00 98.38 91 PHE A N 1
ATOM 734 C CA . PHE A 1 91 ? -2.637 -0.886 0.086 1.00 98.38 91 PHE A CA 1
ATOM 735 C C . PHE A 1 91 ? -4.164 -0.803 0.210 1.00 98.38 91 PHE A C 1
ATOM 737 O O . PHE A 1 91 ? -4.708 0.290 0.350 1.00 98.38 91 PHE A O 1
ATOM 744 N N . VAL A 1 92 ? -4.848 -1.950 0.264 1.00 98.12 92 VAL A N 1
ATOM 745 C CA . VAL A 1 92 ? -6.303 -2.055 0.450 1.00 98.12 92 VAL A CA 1
ATOM 746 C C . VAL A 1 92 ? -6.748 -1.410 1.757 1.00 98.12 92 VAL A C 1
ATOM 748 O O . VAL A 1 92 ? -7.767 -0.730 1.759 1.00 98.12 92 VAL A O 1
ATOM 751 N N . HIS A 1 93 ? -5.986 -1.552 2.845 1.00 97.00 93 HIS A N 1
ATOM 752 C CA . HIS A 1 93 ? -6.274 -0.829 4.090 1.00 97.00 93 HIS A CA 1
ATOM 753 C C . HIS A 1 93 ? -6.294 0.694 3.882 1.00 97.00 93 HIS A C 1
ATOM 755 O O . HIS A 1 93 ? -7.133 1.397 4.428 1.00 97.00 93 HIS A O 1
ATOM 761 N N . SER A 1 94 ? -5.395 1.212 3.037 1.00 95.62 94 SER A N 1
ATOM 762 C CA . SER A 1 94 ? -5.312 2.643 2.721 1.00 95.62 94 SER A CA 1
ATOM 763 C C . SER A 1 94 ? -6.452 3.156 1.847 1.00 95.62 94 SER A C 1
ATOM 765 O O . SER A 1 94 ? -6.896 4.284 2.039 1.00 95.62 94 SER A O 1
ATOM 767 N N . VAL A 1 95 ? -6.810 2.404 0.800 1.00 94.88 95 VAL A N 1
ATOM 768 C CA . VAL A 1 95 ? -7.691 2.887 -0.282 1.00 94.88 95 VAL A CA 1
ATOM 769 C C . VAL A 1 95 ? -9.107 2.323 -0.188 1.00 94.88 95 VAL A C 1
ATOM 771 O O . VAL A 1 95 ? -10.037 2.879 -0.765 1.00 94.88 95 VAL A O 1
ATOM 774 N N . GLY A 1 96 ? -9.285 1.230 0.551 1.00 94.94 96 GLY A N 1
ATOM 775 C CA . GLY A 1 96 ? -10.524 0.477 0.682 1.00 94.94 96 GLY A CA 1
ATOM 776 C C . GLY A 1 96 ? -10.679 -0.655 -0.342 1.00 94.94 96 GLY A C 1
ATOM 777 O O . GLY A 1 96 ? -10.101 -0.653 -1.429 1.00 94.94 96 GLY A O 1
ATOM 778 N N . TRP A 1 97 ? -11.539 -1.622 -0.006 1.00 95.75 97 TRP A N 1
ATOM 779 C CA . TRP A 1 97 ? -11.791 -2.811 -0.831 1.00 95.75 97 TRP A CA 1
ATOM 780 C C . TRP A 1 97 ? -12.384 -2.491 -2.209 1.00 95.75 97 TRP A C 1
ATOM 782 O O . TRP A 1 97 ? -11.927 -3.017 -3.219 1.00 95.75 97 TRP A O 1
ATOM 792 N N . LYS A 1 98 ? -13.399 -1.614 -2.273 1.00 95.81 98 LYS A N 1
ATOM 793 C CA . LYS A 1 98 ? -14.072 -1.295 -3.545 1.00 95.81 98 LYS A CA 1
ATOM 794 C C . LYS A 1 98 ? -13.127 -0.607 -4.541 1.00 95.81 98 LYS A C 1
ATOM 796 O O . LYS A 1 98 ? -13.074 -1.081 -5.670 1.00 95.81 98 LYS A O 1
ATOM 801 N N . PRO A 1 99 ? -12.377 0.455 -4.176 1.00 95.62 99 PRO A N 1
ATOM 802 C CA . PRO A 1 99 ? -11.426 1.069 -5.104 1.00 95.62 99 PRO A CA 1
ATOM 803 C C . PRO A 1 99 ? -10.362 0.093 -5.611 1.00 95.62 99 PRO A C 1
ATOM 805 O O . PRO A 1 99 ? -10.085 0.079 -6.804 1.00 95.62 99 PRO A O 1
ATOM 808 N N . PHE A 1 100 ? -9.845 -0.783 -4.743 1.00 97.81 100 PHE A N 1
ATOM 809 C CA . PHE A 1 100 ? -8.935 -1.855 -5.151 1.00 97.81 100 PHE A CA 1
ATOM 810 C C . PHE A 1 100 ? -9.572 -2.814 -6.170 1.00 97.81 100 PHE A C 1
ATOM 812 O O . PHE A 1 100 ? -8.977 -3.068 -7.216 1.00 97.81 100 PHE A O 1
ATOM 819 N N . LEU A 1 101 ? -10.792 -3.296 -5.909 1.00 96.38 101 LEU A N 1
ATOM 820 C CA . LEU A 1 101 ? -11.498 -4.246 -6.779 1.00 96.38 101 LEU A CA 1
ATOM 821 C C . LEU A 1 101 ? -11.775 -3.691 -8.187 1.00 96.38 101 LEU A C 1
ATOM 823 O O . LEU A 1 101 ? -11.830 -4.455 -9.143 1.00 96.38 101 LEU A O 1
ATOM 827 N N . TYR A 1 102 ? -11.955 -2.374 -8.314 1.00 95.75 102 TYR A N 1
ATOM 828 C CA . TYR A 1 102 ? -12.188 -1.697 -9.596 1.00 95.75 102 TYR A CA 1
ATOM 829 C C . TYR A 1 102 ? -10.926 -1.059 -10.200 1.00 95.75 102 TYR A C 1
ATOM 831 O O . TYR A 1 102 ? -11.024 -0.351 -11.202 1.00 95.75 102 TYR A O 1
ATOM 839 N N . SER A 1 103 ? -9.755 -1.274 -9.598 1.00 96.69 103 SER A N 1
ATOM 840 C CA . SER A 1 103 ? -8.473 -0.809 -10.138 1.00 96.69 103 SER A CA 1
ATOM 841 C C . SER A 1 103 ? -7.942 -1.748 -11.225 1.00 96.69 103 SER A C 1
ATOM 843 O O . SER A 1 103 ? -8.391 -2.886 -11.361 1.00 96.69 103 SER A O 1
ATOM 845 N N . SER A 1 104 ? -6.915 -1.308 -11.955 1.00 96.94 104 SER A N 1
ATOM 846 C CA . SER A 1 104 ? -6.224 -2.150 -12.941 1.00 96.94 104 SER A CA 1
ATOM 847 C C . SER A 1 104 ? -5.303 -3.216 -12.313 1.00 96.94 104 SER A C 1
ATOM 849 O O . SER A 1 104 ? -4.716 -4.026 -13.039 1.00 96.94 104 SER A O 1
ATOM 851 N N . ILE A 1 105 ? -5.170 -3.246 -10.975 1.00 98.00 105 ILE A N 1
ATOM 852 C CA . ILE A 1 105 ? -4.259 -4.150 -10.251 1.00 98.00 105 ILE A CA 1
ATOM 853 C C . ILE A 1 105 ? -4.619 -5.613 -10.499 1.00 98.00 105 ILE A C 1
ATOM 855 O O . ILE A 1 105 ? -3.721 -6.413 -10.745 1.00 98.00 105 ILE A O 1
ATOM 859 N N . ILE A 1 106 ? -5.905 -5.963 -10.443 1.00 97.56 106 ILE A N 1
ATOM 860 C CA . ILE A 1 106 ? -6.369 -7.351 -10.585 1.00 97.56 106 ILE A CA 1
ATOM 861 C C . ILE A 1 106 ? -6.034 -7.867 -11.987 1.00 97.56 106 ILE A C 1
ATOM 863 O O . ILE A 1 106 ? -5.267 -8.820 -12.114 1.00 97.56 106 ILE A O 1
ATOM 867 N N . ASP A 1 107 ? -6.483 -7.161 -13.029 1.00 97.06 107 ASP A N 1
ATOM 868 C CA . ASP A 1 107 ? -6.215 -7.509 -14.433 1.00 97.06 107 ASP A CA 1
ATOM 869 C C . ASP A 1 107 ? -4.709 -7.584 -14.747 1.00 97.06 107 ASP A C 1
ATOM 871 O O . ASP A 1 107 ? -4.251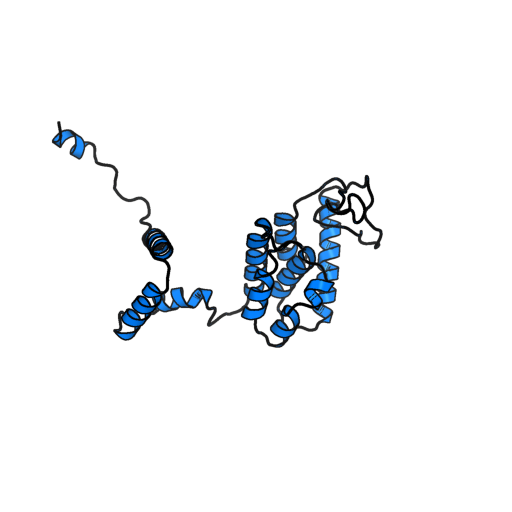 -8.376 -15.577 1.00 97.06 107 ASP A O 1
ATOM 875 N N . SER A 1 108 ? -3.905 -6.721 -14.123 1.00 95.56 108 SER A N 1
ATOM 876 C CA . SER A 1 108 ? -2.448 -6.714 -14.293 1.00 95.56 108 SER A CA 1
ATOM 877 C C . SER A 1 108 ? -1.790 -7.879 -13.552 1.00 95.56 108 SER A C 1
ATOM 879 O O . SER A 1 108 ? -0.908 -8.537 -14.106 1.00 95.56 108 SER A O 1
ATOM 881 N N . ALA A 1 109 ? -2.260 -8.204 -12.347 1.00 95.81 109 ALA A N 1
ATOM 882 C CA . ALA A 1 109 ? -1.758 -9.321 -11.559 1.00 95.81 109 ALA A CA 1
ATOM 883 C C . ALA A 1 109 ? -2.089 -10.681 -12.192 1.00 95.81 109 ALA A C 1
ATOM 885 O O . ALA A 1 109 ? -1.218 -11.547 -12.247 1.00 95.81 109 ALA A O 1
ATOM 886 N N . GLU A 1 110 ? -3.293 -10.859 -12.744 1.00 95.81 110 GLU A N 1
ATOM 887 C CA . GLU A 1 110 ? -3.670 -12.063 -13.503 1.00 95.81 110 GLU A CA 1
ATOM 888 C C . GLU A 1 110 ? -2.725 -12.310 -14.688 1.00 95.81 110 GLU A C 1
ATOM 890 O O . GLU A 1 110 ? -2.294 -13.438 -14.940 1.00 95.81 110 GLU A O 1
ATOM 895 N N . ARG A 1 111 ? -2.335 -11.232 -15.381 1.00 92.88 111 ARG A N 1
ATOM 896 C CA . ARG A 1 111 ? -1.375 -11.259 -16.497 1.00 92.88 111 ARG A CA 1
ATOM 897 C C . ARG A 1 111 ? 0.088 -11.315 -16.055 1.00 92.88 111 ARG A C 1
ATOM 899 O O . ARG A 1 111 ? 0.965 -11.405 -16.913 1.00 92.88 111 ARG A O 1
ATOM 906 N N . ARG A 1 112 ? 0.359 -11.289 -14.745 1.00 90.62 112 ARG A N 1
ATOM 907 C CA . ARG A 1 112 ? 1.704 -11.202 -14.152 1.00 90.62 112 ARG A CA 1
ATOM 908 C C . ARG A 1 112 ? 2.494 -9.965 -14.596 1.00 90.62 112 ARG A C 1
ATOM 910 O O . ARG A 1 112 ? 3.724 -9.986 -14.623 1.00 90.62 112 ARG A O 1
ATOM 917 N N . ASP A 1 113 ? 1.794 -8.888 -14.938 1.00 89.00 113 ASP A N 1
ATOM 918 C CA . ASP A 1 113 ? 2.389 -7.594 -15.261 1.00 89.00 113 ASP A CA 1
ATOM 919 C C . ASP A 1 113 ? 2.652 -6.808 -13.969 1.00 89.00 113 ASP A C 1
ATOM 921 O O . ASP A 1 113 ? 1.896 -5.926 -13.559 1.00 89.00 113 ASP A O 1
ATOM 925 N N . TRP A 1 114 ? 3.728 -7.184 -13.276 1.00 91.44 114 TRP A N 1
ATOM 926 C CA . TRP A 1 114 ? 4.085 -6.605 -11.977 1.00 91.44 114 TRP A CA 1
ATOM 927 C C . TRP A 1 114 ? 4.459 -5.125 -12.059 1.00 91.44 114 TRP A C 1
ATOM 929 O O . TRP A 1 114 ? 4.302 -4.405 -11.074 1.00 91.44 114 TRP A O 1
ATOM 939 N N . LEU A 1 115 ? 4.933 -4.665 -13.221 1.00 87.31 115 LEU A N 1
ATOM 940 C CA . LEU A 1 115 ? 5.228 -3.253 -13.441 1.00 87.31 115 LEU A CA 1
ATOM 941 C C . LEU A 1 115 ? 3.933 -2.446 -13.493 1.00 87.31 115 LEU A C 1
ATOM 943 O O . LEU A 1 115 ? 3.822 -1.472 -12.753 1.00 87.31 115 LEU A O 1
ATOM 947 N N . ALA A 1 116 ? 2.941 -2.896 -14.266 1.00 88.31 116 ALA A N 1
ATOM 948 C CA . ALA A 1 116 ? 1.637 -2.240 -14.318 1.00 88.31 116 ALA A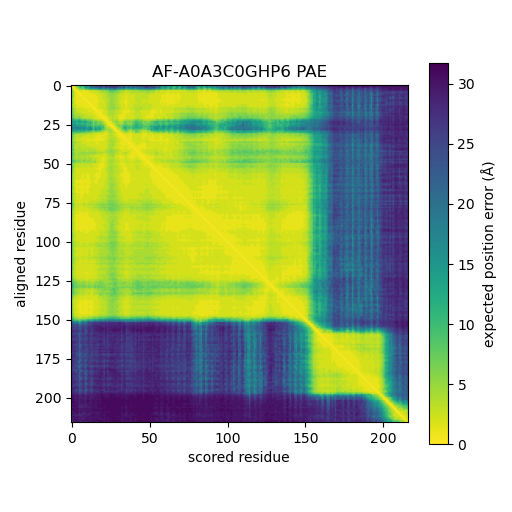 CA 1
ATOM 949 C C . ALA A 1 116 ? 0.948 -2.206 -12.941 1.00 88.31 116 ALA A C 1
ATOM 951 O O . ALA A 1 116 ? 0.382 -1.182 -12.566 1.00 88.31 116 ALA A O 1
ATOM 952 N N . VAL A 1 117 ? 1.063 -3.275 -12.138 1.00 95.44 117 VAL A N 1
ATOM 953 C CA . VAL A 1 117 ? 0.554 -3.276 -10.751 1.00 95.44 117 VAL A CA 1
ATOM 954 C C . VAL A 1 117 ? 1.210 -2.176 -9.911 1.00 95.44 117 VAL A C 1
ATOM 956 O O . VAL A 1 117 ? 0.526 -1.448 -9.196 1.00 95.44 117 VAL A O 1
ATOM 959 N N . VAL A 1 118 ? 2.534 -2.038 -9.986 1.00 93.25 118 VAL A N 1
ATOM 960 C CA . VAL A 1 118 ? 3.273 -1.040 -9.202 1.00 93.25 118 VAL A CA 1
ATOM 961 C C . VAL A 1 118 ? 3.009 0.385 -9.685 1.00 93.25 118 VAL A C 1
ATOM 963 O O . VAL A 1 118 ? 2.897 1.292 -8.861 1.00 93.25 118 VAL A O 1
ATOM 966 N N . GLU A 1 119 ? 2.895 0.602 -10.994 1.00 89.69 119 GLU A N 1
ATOM 967 C CA . GLU A 1 119 ? 2.497 1.895 -11.561 1.00 89.69 119 GLU A CA 1
ATOM 968 C C . GLU A 1 119 ? 1.105 2.304 -11.078 1.00 89.69 119 GLU A C 1
ATOM 970 O O . GLU A 1 119 ? 0.926 3.433 -10.614 1.00 89.69 119 GLU A O 1
ATOM 975 N N . GLU A 1 120 ? 0.154 1.366 -11.097 1.00 96.75 120 GLU A N 1
ATOM 976 C CA . GLU A 1 120 ? -1.189 1.579 -10.572 1.00 96.75 120 GLU A CA 1
ATOM 977 C C . GLU A 1 120 ? -1.131 1.932 -9.083 1.00 96.75 120 GLU A C 1
ATOM 979 O O . GLU A 1 120 ? -1.604 3.006 -8.725 1.00 96.75 120 GLU A O 1
ATOM 984 N N . ILE A 1 121 ? -0.465 1.134 -8.232 1.00 96.50 121 ILE A N 1
ATOM 985 C CA . ILE A 1 121 ? -0.276 1.432 -6.795 1.00 96.50 121 ILE A CA 1
ATOM 986 C C . ILE A 1 121 ? 0.280 2.852 -6.600 1.00 96.50 121 ILE A C 1
ATOM 988 O O . ILE A 1 121 ? -0.268 3.627 -5.814 1.00 96.50 121 ILE A O 1
ATOM 992 N N . ASN A 1 122 ? 1.326 3.230 -7.339 1.00 93.19 122 ASN A N 1
ATOM 993 C CA . ASN A 1 122 ? 1.974 4.540 -7.225 1.00 93.19 122 ASN A CA 1
ATOM 994 C C . ASN A 1 122 ? 1.100 5.723 -7.668 1.00 93.19 122 ASN A C 1
ATOM 996 O O . ASN A 1 122 ? 1.397 6.857 -7.290 1.00 93.19 122 ASN A O 1
ATOM 1000 N N . SER A 1 123 ? 0.025 5.489 -8.424 1.00 93.75 123 SER A N 1
ATOM 1001 C CA . SER A 1 123 ? -0.908 6.542 -8.842 1.00 93.75 123 SER A CA 1
ATOM 1002 C C . SER A 1 123 ? -1.887 6.971 -7.735 1.00 93.75 123 SER A C 1
ATOM 1004 O O . SER A 1 123 ? -2.407 8.089 -7.767 1.00 93.75 123 SER A O 1
ATOM 1006 N N . TRP A 1 124 ? -2.088 6.143 -6.701 1.00 95.25 124 TRP A N 1
ATOM 1007 C CA . TRP A 1 124 ? -3.003 6.409 -5.579 1.00 95.25 124 TRP A CA 1
ATOM 1008 C C . TRP A 1 124 ? -2.378 7.330 -4.520 1.00 95.25 124 TRP A C 1
ATOM 1010 O O . TRP A 1 124 ? -2.149 6.939 -3.367 1.00 95.25 124 TRP A O 1
ATOM 1020 N N . ILE A 1 125 ? -2.091 8.566 -4.935 1.00 92.31 125 ILE A N 1
ATOM 1021 C CA . ILE A 1 125 ? -1.467 9.623 -4.120 1.00 92.31 125 ILE A CA 1
ATOM 1022 C C . ILE A 1 125 ? -2.296 10.911 -4.044 1.00 92.31 125 ILE A C 1
ATOM 1024 O O . ILE A 1 125 ? -1.845 11.884 -3.441 1.00 92.31 125 ILE A O 1
ATOM 1028 N N . TYR A 1 126 ? -3.476 10.939 -4.659 1.00 86.31 126 TYR A N 1
ATOM 1029 C CA . TYR A 1 126 ? -4.317 12.129 -4.757 1.00 86.31 126 TYR A CA 1
ATOM 1030 C C . TYR A 1 126 ? -5.513 12.066 -3.804 1.00 86.31 126 TYR A C 1
ATOM 1032 O O . TYR A 1 126 ? -6.074 10.997 -3.562 1.00 86.31 126 TYR A O 1
ATOM 1040 N N . ASP A 1 127 ? -5.913 13.222 -3.276 1.00 84.19 127 ASP A N 1
ATOM 1041 C CA . ASP A 1 127 ? -7.201 13.390 -2.606 1.00 84.19 127 ASP A CA 1
ATOM 1042 C C . ASP A 1 127 ? -8.358 13.498 -3.624 1.00 84.19 127 ASP A C 1
ATOM 1044 O O . ASP A 1 127 ? -8.165 13.492 -4.843 1.00 84.19 127 ASP A O 1
ATOM 1048 N N . ARG A 1 128 ? -9.591 13.648 -3.126 1.00 82.94 128 ARG A N 1
ATOM 1049 C CA . ARG A 1 128 ? -10.799 13.815 -3.960 1.00 82.94 128 ARG A CA 1
ATOM 1050 C C . ARG A 1 128 ? -10.781 15.082 -4.828 1.00 82.94 128 ARG A C 1
ATOM 1052 O O . ARG A 1 128 ? -11.522 15.158 -5.804 1.00 82.94 128 ARG A O 1
ATOM 1059 N N . ASN A 1 129 ? -9.953 16.064 -4.479 1.00 84.44 129 ASN A N 1
ATOM 1060 C CA . ASN A 1 129 ? -9.786 17.333 -5.183 1.00 84.44 129 ASN A CA 1
ATOM 1061 C C . ASN A 1 129 ? -8.576 17.316 -6.138 1.00 84.44 129 ASN A C 1
ATOM 1063 O O . ASN A 1 129 ? -8.228 18.359 -6.691 1.00 84.44 129 ASN A O 1
ATOM 1067 N N . ASN A 1 130 ? -7.952 16.151 -6.357 1.00 83.94 130 ASN A N 1
ATOM 1068 C CA . ASN A 1 130 ? -6.735 15.960 -7.149 1.00 83.94 130 ASN A CA 1
ATOM 1069 C C . ASN A 1 130 ? -5.487 16.672 -6.596 1.00 83.94 130 ASN A C 1
ATOM 1071 O O . ASN A 1 130 ? -4.542 16.939 -7.342 1.00 83.94 130 ASN A O 1
ATOM 1075 N N . ASN A 1 131 ? -5.438 16.952 -5.293 1.00 84.00 131 ASN A N 1
ATOM 1076 C CA . ASN A 1 131 ? -4.213 17.407 -4.644 1.00 84.00 131 ASN A CA 1
ATOM 1077 C C . ASN A 1 131 ? -3.373 16.214 -4.204 1.00 84.00 131 ASN A C 1
ATOM 1079 O O . ASN A 1 131 ? -3.885 15.228 -3.677 1.00 84.00 131 ASN A O 1
ATOM 1083 N N . VAL A 1 132 ? -2.059 16.326 -4.373 1.00 82.00 132 VAL A N 1
ATOM 1084 C CA . VAL A 1 132 ? -1.117 15.298 -3.930 1.00 82.00 132 VAL A CA 1
ATOM 1085 C C . VAL A 1 132 ? -1.045 15.266 -2.401 1.00 82.00 132 VAL A C 1
ATOM 1087 O O . VAL A 1 132 ? -0.751 16.274 -1.758 1.00 82.00 132 VAL A O 1
ATOM 1090 N N . ILE A 1 133 ? -1.227 14.082 -1.820 1.00 85.56 133 ILE A N 1
ATOM 1091 C CA . ILE A 1 133 ? -1.042 13.811 -0.395 1.00 85.56 133 ILE A CA 1
ATOM 1092 C C . ILE A 1 133 ? 0.381 13.273 -0.197 1.00 85.56 133 ILE A C 1
ATOM 1094 O O . ILE A 1 133 ? 0.656 12.092 -0.407 1.00 85.56 133 ILE A O 1
ATOM 1098 N N . ALA A 1 134 ? 1.305 14.138 0.229 1.00 82.81 134 ALA A N 1
ATOM 1099 C CA . ALA A 1 134 ? 2.730 13.799 0.336 1.00 82.81 134 ALA A CA 1
ATOM 1100 C C . ALA A 1 134 ? 3.039 12.517 1.152 1.00 82.81 134 ALA A C 1
ATOM 1102 O O . ALA A 1 134 ? 3.867 11.726 0.694 1.00 82.81 134 ALA A O 1
ATOM 1103 N N . PRO A 1 135 ? 2.378 12.234 2.299 1.00 87.88 135 PRO A N 1
ATOM 1104 C CA . PRO A 1 135 ? 2.575 10.970 3.015 1.00 87.88 135 PRO A CA 1
ATOM 1105 C C . PRO A 1 135 ? 2.267 9.713 2.189 1.00 87.88 135 PRO A C 1
ATOM 1107 O O . PRO A 1 135 ? 2.905 8.680 2.403 1.00 87.88 135 PRO A O 1
ATOM 1110 N N . LEU A 1 136 ? 1.326 9.791 1.237 1.00 90.06 136 LEU A N 1
ATOM 1111 C CA . LEU A 1 136 ? 0.962 8.650 0.399 1.00 90.06 136 LEU A CA 1
ATOM 1112 C C . LEU A 1 136 ? 2.065 8.294 -0.593 1.00 90.06 136 LEU A C 1
ATOM 1114 O O . LEU A 1 136 ? 2.235 7.115 -0.857 1.00 90.06 136 LEU A O 1
ATOM 1118 N N . ILE A 1 137 ? 2.865 9.252 -1.072 1.00 88.56 137 ILE A N 1
ATOM 1119 C CA . ILE A 1 137 ? 3.978 8.969 -1.998 1.00 88.56 137 ILE A CA 1
ATOM 1120 C C . ILE A 1 137 ? 4.926 7.933 -1.387 1.00 88.56 137 ILE A C 1
ATOM 1122 O O . ILE A 1 137 ? 5.182 6.886 -1.977 1.00 88.56 137 ILE A O 1
ATOM 1126 N N . ASN A 1 138 ? 5.392 8.196 -0.164 1.00 89.75 138 ASN A N 1
ATOM 1127 C CA . ASN A 1 138 ? 6.311 7.297 0.527 1.00 89.75 138 ASN A CA 1
ATOM 1128 C C . ASN A 1 138 ? 5.636 5.959 0.861 1.00 89.75 138 ASN A C 1
ATOM 1130 O O . ASN A 1 138 ? 6.270 4.913 0.766 1.00 89.75 138 ASN A O 1
ATOM 1134 N N . ARG A 1 139 ? 4.346 5.979 1.230 1.00 97.06 139 ARG A N 1
ATOM 1135 C CA . ARG A 1 139 ? 3.586 4.752 1.505 1.00 97.06 139 ARG A CA 1
ATOM 1136 C C . ARG A 1 139 ? 3.472 3.864 0.271 1.00 97.06 139 ARG A C 1
ATOM 1138 O O . ARG A 1 139 ? 3.774 2.679 0.363 1.00 97.06 139 ARG A O 1
ATOM 1145 N N . ARG A 1 140 ? 3.076 4.434 -0.872 1.00 97.56 140 ARG A N 1
ATOM 1146 C CA . ARG A 1 140 ? 2.954 3.712 -2.144 1.00 97.56 140 ARG A CA 1
ATOM 1147 C C . ARG A 1 140 ? 4.292 3.120 -2.575 1.00 97.56 140 ARG A C 1
ATOM 1149 O O . ARG A 1 140 ? 4.331 1.963 -2.973 1.00 97.56 140 ARG A O 1
ATOM 1156 N N . GLN A 1 141 ? 5.389 3.859 -2.400 1.00 92.12 141 GLN A N 1
ATOM 1157 C CA . GLN A 1 141 ? 6.736 3.351 -2.670 1.00 92.12 141 GLN A CA 1
ATOM 1158 C C . GLN A 1 141 ? 7.095 2.146 -1.790 1.00 92.12 141 GLN A C 1
ATOM 1160 O O . GLN A 1 141 ? 7.596 1.152 -2.307 1.00 92.12 141 GLN A O 1
ATOM 1165 N N . GLU A 1 142 ? 6.826 2.190 -0.482 1.00 95.56 142 GLU A N 1
ATOM 1166 C CA . GLU A 1 142 ? 7.109 1.055 0.412 1.00 95.56 142 GLU A CA 1
ATOM 1167 C C . GLU A 1 142 ? 6.226 -0.164 0.122 1.00 95.56 142 GLU A C 1
ATOM 1169 O O . GLU A 1 142 ? 6.717 -1.293 0.145 1.00 95.56 142 GLU A O 1
ATOM 1174 N N . GLU A 1 143 ? 4.952 0.050 -0.209 1.00 97.81 143 GLU A N 1
ATOM 1175 C CA . GLU A 1 143 ? 4.037 -1.012 -0.643 1.00 97.81 143 GLU A CA 1
ATOM 1176 C C . GLU A 1 143 ? 4.508 -1.637 -1.966 1.00 97.81 143 GLU A C 1
ATOM 1178 O O . GLU A 1 143 ? 4.597 -2.858 -2.067 1.00 97.81 143 GLU A O 1
ATOM 1183 N N . ALA A 1 144 ? 4.901 -0.824 -2.948 1.00 94.88 144 ALA A N 1
ATOM 1184 C CA . ALA A 1 144 ? 5.444 -1.288 -4.222 1.00 94.88 144 ALA A CA 1
ATOM 1185 C C . ALA A 1 144 ? 6.758 -2.071 -4.063 1.00 94.88 144 ALA A C 1
ATOM 1187 O O . ALA A 1 144 ? 6.938 -3.118 -4.685 1.00 94.88 144 ALA A O 1
ATOM 1188 N N . LEU A 1 145 ? 7.674 -1.597 -3.214 1.00 92.94 145 LEU A N 1
ATOM 1189 C CA . LEU A 1 145 ? 8.928 -2.299 -2.927 1.00 92.94 145 LEU A CA 1
ATOM 1190 C C . LEU A 1 145 ? 8.677 -3.645 -2.243 1.00 92.94 145 LEU A C 1
ATOM 1192 O O . LEU A 1 145 ? 9.328 -4.632 -2.581 1.00 92.94 145 LEU A O 1
ATOM 1196 N N . LEU A 1 146 ? 7.718 -3.706 -1.312 1.00 95.31 146 LEU A N 1
ATOM 1197 C CA . LEU A 1 146 ? 7.301 -4.968 -0.707 1.00 95.31 146 LEU A CA 1
ATOM 1198 C C . LEU A 1 146 ? 6.672 -5.904 -1.748 1.00 95.31 146 LEU A C 1
ATOM 1200 O O . LEU A 1 146 ? 6.981 -7.092 -1.752 1.00 95.31 146 LEU A O 1
ATOM 1204 N N . PHE A 1 147 ? 5.841 -5.374 -2.648 1.00 95.56 147 PHE A N 1
ATOM 1205 C CA . PHE A 1 147 ? 5.216 -6.154 -3.716 1.00 95.56 147 PHE A CA 1
ATOM 1206 C C . PHE A 1 147 ? 6.263 -6.801 -4.633 1.00 95.56 147 PHE A C 1
ATOM 1208 O O . PHE A 1 147 ? 6.129 -7.956 -5.023 1.00 95.56 147 PHE A O 1
ATOM 1215 N N . LEU A 1 148 ? 7.343 -6.080 -4.933 1.00 91.31 148 LEU A N 1
ATOM 1216 C CA . LEU A 1 148 ? 8.428 -6.566 -5.783 1.00 91.31 148 LEU A CA 1
ATOM 1217 C C . LEU A 1 148 ? 9.513 -7.355 -5.031 1.00 91.31 148 LEU A C 1
ATOM 1219 O O . LEU A 1 148 ? 10.446 -7.832 -5.672 1.00 91.31 148 LEU A O 1
ATOM 1223 N N . SER A 1 149 ? 9.426 -7.529 -3.705 1.00 88.50 149 SER A N 1
ATOM 1224 C CA . SER A 1 149 ? 10.565 -8.002 -2.896 1.00 88.50 149 SER A CA 1
ATOM 1225 C C . SER A 1 149 ? 11.057 -9.408 -3.249 1.00 88.50 149 SER A C 1
ATOM 1227 O O . SER A 1 149 ? 12.211 -9.736 -2.992 1.00 88.50 149 SER A O 1
ATOM 1229 N N . ASN A 1 150 ? 10.164 -10.242 -3.780 1.00 83.50 150 ASN A N 1
ATOM 1230 C CA . ASN A 1 150 ? 10.415 -11.634 -4.155 1.00 83.50 150 ASN A CA 1
ATOM 1231 C C . ASN A 1 150 ? 10.277 -11.866 -5.663 1.00 83.50 150 ASN A C 1
ATOM 1233 O O . ASN A 1 150 ? 10.367 -13.001 -6.134 1.00 83.50 150 ASN A O 1
ATOM 1237 N N . VAL A 1 151 ? 10.049 -10.801 -6.433 1.00 75.94 151 VAL A N 1
ATOM 1238 C CA . VAL A 1 151 ? 10.131 -10.892 -7.882 1.00 75.94 151 VAL A CA 1
ATOM 1239 C C . VAL A 1 151 ? 11.610 -11.052 -8.200 1.00 75.94 151 VAL A C 1
ATOM 1241 O O . VAL A 1 151 ? 12.362 -10.081 -8.129 1.00 75.94 151 VAL A O 1
ATOM 1244 N N . ASP A 1 152 ? 12.021 -12.276 -8.548 1.00 57.94 152 ASP A N 1
ATOM 1245 C CA . ASP A 1 152 ? 13.309 -12.566 -9.187 1.00 57.94 152 ASP A CA 1
ATOM 1246 C C . ASP A 1 152 ? 13.329 -11.852 -10.535 1.00 57.94 152 ASP A C 1
ATOM 1248 O O . ASP A 1 152 ? 13.085 -12.414 -11.608 1.00 57.94 152 ASP A O 1
ATOM 1252 N N . CYS A 1 153 ? 13.544 -10.546 -10.488 1.00 48.31 153 CYS A N 1
ATOM 1253 C CA . CYS A 1 153 ? 13.586 -9.760 -11.681 1.00 48.31 153 CYS A CA 1
ATOM 1254 C C . CYS A 1 153 ? 14.975 -9.918 -12.262 1.00 48.31 153 CYS A C 1
ATOM 1256 O O . CYS A 1 153 ? 15.897 -9.156 -11.986 1.00 48.31 153 CYS A O 1
ATOM 1258 N N . ALA A 1 154 ? 15.104 -10.899 -13.149 1.00 46.06 154 ALA A N 1
ATOM 1259 C CA . ALA A 1 154 ? 16.185 -10.891 -14.114 1.00 46.06 154 ALA A CA 1
ATOM 1260 C C . ALA A 1 154 ? 16.215 -9.564 -14.912 1.00 46.06 154 ALA A C 1
ATOM 1262 O O . ALA A 1 154 ? 17.255 -9.268 -15.501 1.00 46.06 154 ALA A O 1
ATOM 1263 N N . TRP A 1 155 ? 15.133 -8.758 -14.914 1.00 48.66 155 TRP A N 1
ATOM 1264 C CA . TRP A 1 155 ? 15.026 -7.492 -15.647 1.00 48.66 155 TRP A CA 1
ATOM 1265 C C . TRP A 1 155 ? 13.964 -6.523 -15.071 1.00 48.66 155 TRP A C 1
ATOM 1267 O O . TRP A 1 155 ? 12.925 -6.323 -15.696 1.00 48.66 155 TRP A O 1
ATOM 1277 N N . THR A 1 156 ? 14.190 -5.880 -13.918 1.00 48.88 156 THR A N 1
ATOM 1278 C CA . THR A 1 156 ? 13.424 -4.660 -13.583 1.00 48.88 156 THR A CA 1
ATOM 1279 C C . THR A 1 156 ? 14.110 -3.474 -14.252 1.00 48.88 156 THR A C 1
ATOM 1281 O O . THR A 1 156 ? 15.336 -3.356 -14.233 1.00 48.88 156 THR A O 1
ATOM 1284 N N . SER A 1 157 ? 13.324 -2.548 -14.805 1.00 52.97 157 SER A N 1
ATOM 1285 C CA . SER A 1 157 ? 13.795 -1.247 -15.311 1.00 52.97 157 SER A CA 1
ATOM 1286 C C . SER A 1 157 ? 14.628 -0.461 -14.286 1.00 52.97 157 SER A C 1
ATOM 1288 O O . SER A 1 157 ? 15.492 0.3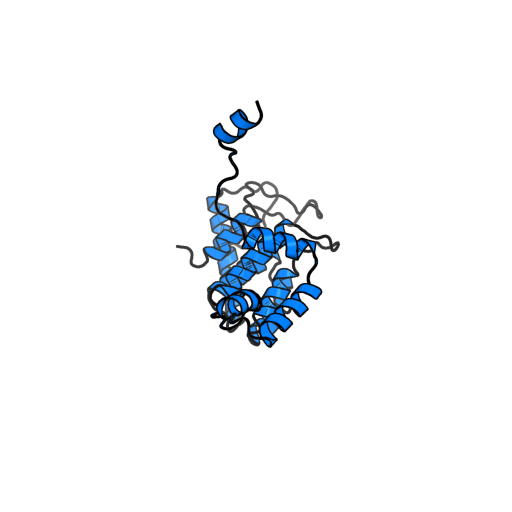27 -14.665 1.00 52.97 157 SER A O 1
ATOM 1290 N N . GLN A 1 158 ? 14.413 -0.741 -12.999 1.00 51.69 158 GLN A N 1
ATOM 1291 C CA . GLN A 1 158 ? 15.127 -0.183 -11.850 1.00 51.69 158 GLN A CA 1
ATOM 1292 C C . GLN A 1 158 ? 16.597 -0.644 -11.763 1.00 51.69 158 GLN A C 1
ATOM 1294 O O . GLN A 1 158 ? 17.445 0.122 -11.318 1.00 51.69 158 GLN A O 1
ATOM 1299 N N . GLU A 1 159 ? 16.927 -1.837 -12.269 1.00 60.84 159 GLU A N 1
ATOM 1300 C CA . GLU A 1 159 ? 18.290 -2.396 -12.255 1.00 60.84 159 GLU A CA 1
ATOM 1301 C C . GLU A 1 159 ? 18.992 -2.306 -13.622 1.00 60.84 159 GLU A C 1
ATOM 1303 O O . GLU A 1 159 ? 20.178 -2.622 -13.730 1.00 60.84 159 GLU A O 1
ATOM 1308 N N . LEU A 1 160 ? 18.301 -1.857 -14.682 1.00 74.00 160 LEU A N 1
ATOM 1309 C CA . LEU A 1 160 ? 18.873 -1.771 -16.036 1.00 74.00 160 LEU A CA 1
ATOM 1310 C C . LEU A 1 160 ? 20.133 -0.904 -16.078 1.00 74.00 160 LEU A C 1
ATOM 1312 O O . LEU A 1 160 ? 21.117 -1.285 -16.711 1.00 74.00 160 LEU A O 1
ATOM 1316 N N . LEU A 1 161 ? 20.115 0.239 -15.385 1.00 81.06 161 LEU A N 1
ATOM 1317 C CA . LEU A 1 161 ? 21.275 1.125 -15.297 1.00 81.06 161 LEU A CA 1
ATOM 1318 C C . LEU A 1 161 ? 22.421 0.468 -14.531 1.00 81.06 161 LEU A C 1
ATOM 1320 O O . LEU A 1 161 ? 23.551 0.466 -15.010 1.00 81.06 161 LEU A O 1
ATOM 1324 N N . LEU A 1 162 ? 22.134 -0.145 -13.380 1.00 80.06 162 LEU A N 1
ATOM 1325 C CA . LEU A 1 162 ? 23.145 -0.824 -12.569 1.00 80.06 162 LEU A CA 1
ATOM 1326 C C . LEU A 1 162 ? 23.775 -2.006 -13.311 1.00 80.06 162 LEU A C 1
ATOM 1328 O O . LEU A 1 162 ? 24.990 -2.185 -13.258 1.00 80.06 162 LEU A O 1
ATOM 1332 N N . LYS A 1 163 ? 22.982 -2.771 -14.063 1.00 74.50 163 LYS A N 1
ATOM 1333 C CA . LYS A 1 163 ? 23.474 -3.836 -14.939 1.00 74.50 163 LYS A CA 1
ATOM 1334 C C . LYS A 1 163 ? 24.335 -3.289 -16.076 1.00 74.50 163 LYS A C 1
ATOM 1336 O O . LYS A 1 163 ? 25.449 -3.765 -16.261 1.00 74.50 163 LYS A O 1
ATOM 1341 N N . ALA A 1 164 ? 23.867 -2.255 -16.779 1.00 82.94 164 ALA A N 1
ATOM 1342 C CA . ALA A 1 164 ? 24.638 -1.608 -17.839 1.00 82.94 164 ALA A CA 1
ATOM 1343 C C . ALA A 1 164 ? 25.989 -1.079 -17.330 1.00 82.94 164 ALA A C 1
ATOM 1345 O O . ALA A 1 164 ? 26.982 -1.186 -18.041 1.00 82.94 164 ALA A O 1
ATOM 1346 N N . PHE A 1 165 ? 26.049 -0.560 -16.098 1.00 85.44 165 PHE A N 1
ATOM 1347 C CA . PHE A 1 165 ? 27.304 -0.141 -15.469 1.00 85.44 165 PHE A CA 1
ATOM 1348 C C . PHE A 1 165 ? 28.203 -1.315 -15.057 1.00 85.44 165 PHE A C 1
ATOM 1350 O O . PHE A 1 165 ? 29.418 -1.205 -15.199 1.00 85.44 165 PHE A O 1
ATOM 1357 N N . ARG A 1 166 ? 27.645 -2.431 -14.564 1.00 82.25 166 ARG A N 1
ATOM 1358 C CA . ARG A 1 166 ? 28.416 -3.645 -14.221 1.00 82.25 166 ARG A CA 1
ATOM 1359 C C . ARG A 1 166 ? 29.057 -4.292 -15.447 1.00 82.25 166 ARG A C 1
ATOM 1361 O O . ARG A 1 166 ? 30.198 -4.734 -15.364 1.00 82.25 166 ARG A O 1
ATOM 1368 N N . ASP A 1 167 ? 28.327 -4.313 -16.556 1.00 84.19 167 ASP A N 1
ATOM 1369 C CA . ASP A 1 167 ? 28.743 -4.952 -17.806 1.00 84.19 167 ASP A CA 1
ATOM 1370 C C . ASP A 1 167 ? 29.481 -3.978 -18.752 1.00 84.19 167 ASP A C 1
ATOM 1372 O O . ASP A 1 167 ? 29.880 -4.364 -19.851 1.00 84.19 167 ASP A O 1
ATOM 1376 N N . TYR A 1 168 ? 29.672 -2.714 -18.346 1.00 91.81 168 TYR A N 1
ATOM 1377 C CA . TYR A 1 168 ? 30.287 -1.675 -19.173 1.00 91.81 168 TYR A CA 1
ATOM 1378 C C . TYR A 1 168 ? 31.733 -2.025 -19.545 1.00 91.81 168 TYR A C 1
ATOM 1380 O O . TYR A 1 168 ? 32.606 -2.167 -18.687 1.00 91.81 168 TYR A O 1
ATOM 1388 N N . SER A 1 169 ? 32.000 -2.089 -20.848 1.00 93.50 169 SER A N 1
ATOM 1389 C CA . SER A 1 169 ? 33.298 -2.445 -21.428 1.00 93.50 169 SER A CA 1
ATOM 1390 C C . SER A 1 169 ? 33.939 -1.299 -22.222 1.00 93.50 169 SER A C 1
ATOM 1392 O O . SER A 1 169 ? 35.025 -1.453 -22.782 1.00 93.50 169 SER A O 1
ATOM 1394 N N . ALA A 1 170 ? 33.276 -0.137 -22.260 1.00 92.62 170 ALA A N 1
ATOM 1395 C CA . ALA A 1 170 ? 33.613 1.018 -23.091 1.00 92.62 170 ALA A CA 1
ATOM 1396 C C . ALA A 1 170 ? 33.527 0.747 -24.602 1.00 92.62 170 ALA A C 1
ATOM 1398 O O . ALA A 1 170 ? 34.184 1.418 -25.408 1.00 92.62 170 ALA A O 1
ATOM 1399 N N . ALA A 1 171 ? 32.675 -0.194 -25.017 1.00 93.69 171 ALA A N 1
ATOM 1400 C CA . ALA A 1 171 ? 32.430 -0.429 -26.431 1.00 93.69 171 ALA A CA 1
ATOM 1401 C C . ALA A 1 171 ? 31.774 0.808 -27.090 1.00 93.69 171 ALA A C 1
ATOM 1403 O O . ALA A 1 171 ? 30.969 1.507 -26.465 1.00 93.69 171 ALA A O 1
ATOM 1404 N N . PRO A 1 172 ? 32.032 1.091 -28.385 1.00 94.12 172 PRO A N 1
ATOM 1405 C CA . PRO A 1 172 ? 31.529 2.304 -29.042 1.00 94.12 172 PRO A CA 1
ATOM 1406 C C . PRO A 1 172 ? 30.004 2.488 -28.995 1.00 94.12 172 PRO A C 1
ATOM 1408 O O . PRO A 1 172 ? 29.512 3.618 -29.035 1.00 94.12 172 PRO A O 1
ATOM 1411 N N . HIS A 1 173 ? 29.248 1.390 -28.936 1.00 88.38 173 HIS A N 1
ATOM 1412 C CA . HIS A 1 173 ? 27.790 1.418 -28.851 1.00 88.38 173 HIS A CA 1
ATOM 1413 C C . HIS A 1 173 ? 27.294 1.711 -27.425 1.00 88.38 173 HIS A C 1
ATOM 1415 O O . HIS A 1 173 ? 26.328 2.454 -27.277 1.00 88.38 173 HIS A O 1
ATOM 1421 N N . GLU A 1 174 ? 27.992 1.232 -26.391 1.00 90.88 174 GLU A N 1
ATOM 1422 C CA . GLU A 1 174 ? 27.703 1.524 -24.979 1.00 90.88 174 GLU A CA 1
ATOM 1423 C C . GLU A 1 174 ? 27.910 3.013 -24.683 1.00 90.88 174 GLU A C 1
ATOM 1425 O O . GLU A 1 174 ? 27.016 3.684 -24.172 1.00 90.88 174 GLU A O 1
ATOM 1430 N N . VAL A 1 175 ? 29.050 3.573 -25.110 1.00 91.38 175 VAL A N 1
ATOM 1431 C CA . VAL A 1 175 ? 29.351 5.010 -24.962 1.00 91.38 175 VAL A CA 1
ATOM 1432 C C . VAL A 1 175 ? 28.290 5.866 -25.658 1.00 91.38 175 VAL A C 1
ATOM 1434 O O . VAL A 1 175 ? 27.885 6.914 -25.151 1.00 91.38 175 VAL A O 1
ATOM 1437 N N . ARG A 1 176 ? 27.815 5.428 -26.830 1.00 92.88 176 ARG A N 1
ATOM 1438 C CA . ARG A 1 176 ? 26.752 6.120 -27.568 1.00 92.88 176 ARG A CA 1
ATOM 1439 C C . ARG A 1 176 ? 25.410 6.043 -26.841 1.00 92.88 176 ARG A C 1
ATOM 1441 O O . ARG A 1 176 ? 24.714 7.053 -26.795 1.00 92.88 176 ARG A O 1
ATOM 1448 N N . ALA A 1 177 ? 25.065 4.887 -26.279 1.00 88.69 177 ALA A N 1
ATOM 1449 C CA . ALA A 1 177 ? 23.838 4.697 -25.511 1.00 88.69 177 ALA A CA 1
ATOM 1450 C C . ALA A 1 177 ? 23.819 5.582 -24.255 1.00 88.69 177 ALA A C 1
ATOM 1452 O O . ALA A 1 177 ? 22.848 6.304 -24.040 1.00 88.69 177 ALA A O 1
ATOM 1453 N N . ILE A 1 178 ? 24.925 5.622 -23.500 1.00 93.19 178 ILE A N 1
ATOM 1454 C CA . ILE A 1 178 ? 25.073 6.484 -22.316 1.00 93.19 178 ILE A CA 1
ATOM 1455 C C . ILE A 1 178 ? 24.933 7.963 -22.696 1.00 93.19 178 ILE A C 1
ATOM 1457 O O . ILE A 1 178 ? 24.194 8.697 -22.046 1.00 93.19 178 ILE A O 1
ATOM 1461 N N . ARG A 1 179 ? 25.580 8.410 -23.783 1.00 92.69 179 ARG A N 1
ATOM 1462 C CA . ARG A 1 179 ? 25.457 9.801 -24.261 1.00 92.69 179 ARG A CA 1
ATOM 1463 C C . ARG A 1 179 ? 24.034 10.163 -24.677 1.00 92.69 179 ARG A C 1
ATOM 1465 O O . ARG A 1 179 ? 23.611 11.285 -24.427 1.00 92.69 179 ARG A O 1
ATOM 1472 N N . ASN A 1 180 ? 23.313 9.241 -25.313 1.00 90.50 180 ASN A N 1
ATOM 1473 C CA . ASN A 1 180 ? 21.923 9.468 -25.700 1.00 90.50 180 ASN A CA 1
ATOM 1474 C C . ASN A 1 180 ? 21.034 9.610 -24.458 1.00 90.50 180 ASN A C 1
ATOM 1476 O O . ASN A 1 180 ? 20.307 10.589 -24.337 1.00 90.50 180 ASN A O 1
ATOM 1480 N N . LEU A 1 181 ? 21.178 8.706 -23.485 1.00 91.19 181 LEU A N 1
ATOM 1481 C CA . LEU A 1 181 ? 20.463 8.809 -22.216 1.00 91.19 181 LEU A CA 1
ATOM 1482 C C . LEU A 1 181 ? 20.782 10.125 -21.485 1.00 91.19 181 LEU A C 1
ATOM 1484 O O . LEU A 1 181 ? 19.871 10.811 -21.033 1.00 91.19 181 LEU A O 1
ATOM 1488 N N . GLN A 1 182 ? 22.055 10.529 -21.435 1.00 91.12 182 GLN A N 1
ATOM 1489 C CA . GLN A 1 182 ? 22.478 11.798 -20.834 1.00 91.12 182 GLN A CA 1
ATOM 1490 C C . GLN A 1 182 ? 21.774 13.010 -21.469 1.00 91.12 182 GLN A C 1
ATOM 1492 O O . GLN A 1 182 ? 21.459 13.965 -20.771 1.00 91.12 182 GLN A O 1
ATOM 1497 N N . GLN A 1 183 ? 21.494 12.992 -22.774 1.00 90.25 183 GLN A N 1
ATOM 1498 C CA . GLN A 1 183 ? 20.789 14.090 -23.448 1.00 90.25 183 GLN A CA 1
ATOM 1499 C C . GLN A 1 183 ? 19.302 14.181 -23.075 1.00 90.25 183 GLN A C 1
ATOM 1501 O O . GLN A 1 183 ? 18.696 15.232 -23.270 1.00 90.25 183 GLN A O 1
ATOM 1506 N N . GLN A 1 184 ? 18.718 13.100 -22.556 1.00 85.12 184 GLN A N 1
ATOM 1507 C CA . GLN A 1 184 ? 17.302 13.026 -22.189 1.00 85.12 184 GLN A CA 1
ATOM 1508 C C . GLN A 1 184 ? 17.048 13.361 -20.712 1.00 85.12 184 GLN A C 1
ATOM 1510 O O . GLN A 1 184 ? 15.910 13.627 -20.329 1.00 85.12 184 GLN A O 1
ATOM 1515 N N . ILE A 1 185 ? 18.090 13.357 -19.877 1.00 88.00 185 ILE A N 1
ATOM 1516 C CA . ILE A 1 185 ? 17.987 13.613 -18.437 1.00 88.00 185 ILE A CA 1
ATOM 1517 C C . ILE A 1 185 ? 18.265 15.092 -18.145 1.00 88.00 185 ILE A C 1
ATOM 1519 O O . ILE A 1 185 ? 19.147 15.717 -18.731 1.00 88.00 185 ILE A O 1
ATOM 1523 N N . ASN A 1 186 ? 17.521 15.655 -17.191 1.00 87.69 186 ASN A N 1
ATOM 1524 C CA . ASN A 1 186 ? 17.725 17.020 -16.716 1.00 87.69 186 ASN A CA 1
ATOM 1525 C C . ASN A 1 186 ? 19.172 17.224 -16.186 1.00 87.69 186 ASN A C 1
ATOM 1527 O O . ASN A 1 186 ? 19.623 16.431 -15.354 1.00 87.69 186 ASN A O 1
ATOM 1531 N N . PRO A 1 187 ? 19.884 18.302 -16.583 1.00 86.75 187 PRO A N 1
ATOM 1532 C CA . PRO A 1 187 ? 21.248 18.582 -16.126 1.00 86.75 187 PRO A CA 1
ATOM 1533 C C . PRO A 1 187 ? 21.440 18.610 -14.603 1.00 86.75 187 PRO A C 1
ATOM 1535 O O . PRO A 1 187 ? 22.489 18.193 -14.119 1.00 86.75 187 PRO A O 1
ATOM 1538 N N . TYR A 1 188 ? 20.442 19.058 -13.837 1.00 79.50 188 TYR A N 1
ATOM 1539 C CA . TYR A 1 188 ? 20.503 19.064 -12.373 1.00 79.50 188 TYR A CA 1
ATOM 1540 C C . TYR A 1 188 ? 20.455 17.651 -11.789 1.00 79.50 188 TYR A C 1
ATOM 1542 O O . TYR A 1 188 ? 21.197 17.350 -10.861 1.00 79.50 188 TYR A O 1
ATOM 1550 N N . VAL A 1 189 ? 19.640 16.770 -12.373 1.00 83.69 189 VAL A N 1
ATOM 1551 C CA . VAL A 1 189 ? 19.560 15.355 -11.977 1.00 83.69 189 VAL A CA 1
ATOM 1552 C C . VAL A 1 189 ? 20.868 14.635 -12.313 1.00 83.69 189 VAL A C 1
ATOM 1554 O O . VAL A 1 189 ? 21.361 13.851 -11.511 1.00 83.69 189 VAL A O 1
ATOM 1557 N N . LEU A 1 190 ? 21.480 14.946 -13.462 1.00 84.81 190 LEU A N 1
ATOM 1558 C CA . LEU A 1 190 ? 22.800 14.418 -13.826 1.00 84.81 190 LEU A CA 1
ATOM 1559 C C . LEU A 1 190 ? 23.903 14.889 -12.872 1.00 84.81 190 LEU A C 1
ATOM 1561 O O . LEU A 1 190 ? 24.776 14.101 -12.516 1.00 84.81 190 LEU A O 1
ATOM 1565 N N . ALA A 1 191 ? 23.874 16.162 -12.470 1.00 83.00 191 ALA A N 1
ATOM 1566 C CA . ALA A 1 191 ? 24.843 16.722 -11.534 1.00 83.00 191 ALA A CA 1
ATOM 1567 C C . ALA A 1 191 ? 24.709 16.102 -10.135 1.00 83.00 191 ALA A C 1
ATOM 1569 O O . ALA A 1 191 ? 25.713 15.736 -9.529 1.00 83.00 191 ALA A O 1
ATOM 1570 N N . ASP A 1 192 ? 23.479 15.941 -9.645 1.00 82.38 192 ASP A N 1
ATOM 1571 C CA . ASP A 1 192 ? 23.197 15.269 -8.376 1.00 82.38 192 ASP A CA 1
ATOM 1572 C C . ASP A 1 192 ? 23.638 13.795 -8.407 1.00 82.38 192 ASP A C 1
ATOM 1574 O O . ASP A 1 192 ? 24.395 13.357 -7.539 1.00 82.38 192 ASP A O 1
ATOM 1578 N N . PHE A 1 193 ? 23.293 13.065 -9.475 1.00 87.12 193 PHE A N 1
ATOM 1579 C CA . PHE A 1 193 ? 23.774 11.700 -9.705 1.00 87.12 193 PHE A CA 1
ATOM 1580 C C . PHE A 1 193 ? 25.305 11.619 -9.700 1.00 87.12 193 PHE A C 1
ATOM 1582 O O . PHE A 1 193 ? 25.866 10.771 -9.012 1.00 87.12 193 PHE A O 1
ATOM 1589 N N . TYR A 1 194 ? 25.995 12.501 -10.432 1.00 85.62 194 TYR A N 1
ATOM 1590 C CA . TYR A 1 194 ? 27.459 12.533 -10.471 1.00 85.62 194 TYR A CA 1
ATOM 1591 C C . TYR A 1 194 ? 28.045 12.739 -9.070 1.00 85.62 194 TYR A C 1
ATOM 1593 O O . TYR A 1 194 ? 28.943 12.006 -8.658 1.00 85.62 194 TYR A O 1
ATOM 1601 N N . ASN A 1 195 ? 27.511 13.701 -8.316 1.00 84.88 195 ASN A N 1
ATOM 1602 C CA . ASN A 1 195 ? 27.981 13.981 -6.965 1.00 84.88 195 ASN A CA 1
ATOM 1603 C C . ASN A 1 195 ? 27.816 12.767 -6.049 1.00 84.88 195 ASN A C 1
ATOM 1605 O O . ASN A 1 195 ? 28.761 12.431 -5.344 1.00 84.88 195 ASN A O 1
ATOM 1609 N N . GLN A 1 196 ? 26.665 12.091 -6.099 1.00 78.88 196 GLN A N 1
ATOM 1610 C CA . GLN A 1 196 ? 26.380 10.891 -5.307 1.00 78.88 196 GLN A CA 1
ATOM 1611 C C . GLN A 1 196 ? 27.239 9.687 -5.723 1.00 78.88 196 GLN A C 1
ATOM 1613 O O . GLN A 1 196 ? 27.779 8.987 -4.869 1.00 78.88 196 GLN A O 1
ATOM 1618 N N . PHE A 1 197 ? 27.404 9.466 -7.030 1.00 81.50 197 PHE A N 1
ATOM 1619 C CA . PHE A 1 197 ? 28.160 8.341 -7.588 1.00 81.50 197 PHE A CA 1
ATOM 1620 C C . PHE A 1 197 ? 29.663 8.442 -7.294 1.00 81.50 197 PHE A C 1
ATOM 1622 O O . PHE A 1 197 ? 30.332 7.428 -7.097 1.00 81.50 197 PHE A O 1
ATOM 1629 N N . TYR A 1 198 ? 30.192 9.666 -7.227 1.00 72.12 198 TYR A N 1
ATOM 1630 C CA . TYR A 1 198 ? 31.599 9.948 -6.941 1.00 72.12 198 TYR A CA 1
ATOM 1631 C C . TYR A 1 198 ? 31.841 10.491 -5.527 1.00 72.12 198 TYR A C 1
ATOM 1633 O O . TYR A 1 198 ? 32.902 11.080 -5.292 1.00 72.12 198 TYR A O 1
ATOM 1641 N N . LEU A 1 199 ? 30.913 10.283 -4.578 1.00 61.09 199 LEU A N 1
ATOM 1642 C CA . LEU A 1 199 ? 31.153 10.578 -3.163 1.00 61.09 199 LEU A CA 1
ATOM 1643 C C . LEU A 1 199 ? 32.417 9.842 -2.704 1.00 61.09 199 LEU A C 1
ATOM 1645 O O . LEU A 1 199 ? 32.410 8.653 -2.383 1.00 61.09 199 LEU A O 1
ATOM 1649 N N . LYS A 1 200 ? 33.531 10.572 -2.648 1.00 51.75 200 LYS A N 1
ATOM 1650 C CA . LYS A 1 200 ? 34.690 10.166 -1.868 1.00 51.75 200 LYS A CA 1
ATOM 1651 C C . LYS A 1 200 ? 34.226 10.153 -0.412 1.00 51.75 200 LYS A C 1
ATOM 1653 O O . LYS A 1 200 ? 33.815 11.191 0.105 1.00 51.75 200 LYS A O 1
ATOM 1658 N N . GLY A 1 201 ? 34.332 9.006 0.265 1.00 54.03 201 GLY A N 1
ATOM 1659 C CA . GLY A 1 201 ? 34.468 9.012 1.726 1.00 54.03 201 GLY A CA 1
ATOM 1660 C C . GLY A 1 201 ? 35.535 10.043 2.133 1.00 54.03 201 GLY A C 1
ATOM 1661 O O . GLY A 1 201 ? 36.399 10.357 1.307 1.00 54.03 201 GLY A O 1
ATOM 1662 N N . PRO A 1 202 ? 35.460 10.613 3.348 1.00 47.59 202 PRO A N 1
ATOM 1663 C CA . PRO A 1 202 ? 36.170 11.840 3.696 1.00 47.59 202 PRO A CA 1
ATOM 1664 C C . PRO A 1 202 ? 37.658 11.710 3.358 1.00 47.59 202 PRO A C 1
ATOM 1666 O O . PRO A 1 202 ? 38.359 10.882 3.935 1.00 47.59 202 PRO A O 1
ATOM 1669 N N . LYS A 1 203 ? 38.115 12.494 2.377 1.00 45.41 203 LYS A N 1
ATOM 1670 C CA . LYS A 1 203 ? 39.525 12.618 2.012 1.00 45.41 203 LYS A CA 1
ATOM 1671 C C . LYS A 1 203 ? 39.876 14.076 1.751 1.00 45.41 203 LYS A C 1
ATOM 1673 O O . LYS A 1 203 ? 39.430 14.665 0.766 1.00 45.41 203 LYS A O 1
ATOM 1678 N N . ASP A 1 204 ? 40.716 14.571 2.654 1.00 42.38 204 ASP A N 1
ATOM 1679 C CA . ASP A 1 204 ? 41.891 15.389 2.359 1.00 42.38 204 ASP A CA 1
ATOM 1680 C C . ASP A 1 204 ? 41.635 16.791 1.781 1.00 42.38 204 ASP A C 1
ATOM 1682 O O . ASP A 1 204 ? 42.266 17.190 0.807 1.00 42.38 204 ASP A O 1
ATOM 1686 N N . TRP A 1 205 ? 40.733 17.558 2.403 1.00 47.22 205 TRP A N 1
ATOM 1687 C CA . TRP A 1 205 ? 40.675 19.024 2.241 1.00 47.22 205 TRP A CA 1
ATOM 1688 C C . TRP A 1 205 ? 40.859 19.785 3.562 1.00 47.22 205 TRP A C 1
ATOM 1690 O O . TRP A 1 205 ? 40.489 20.953 3.662 1.00 47.22 205 TRP A O 1
ATOM 1700 N N . GLU A 1 206 ? 41.462 19.165 4.578 1.00 44.66 206 GLU A N 1
ATOM 1701 C CA . GLU A 1 206 ? 42.112 19.963 5.617 1.00 44.66 206 GLU A CA 1
ATOM 1702 C C . GLU A 1 206 ? 43.420 20.481 5.020 1.00 44.66 206 GLU A C 1
ATOM 1704 O O . GLU A 1 206 ? 44.354 19.714 4.791 1.00 44.66 206 GLU A O 1
ATOM 1709 N N . MET A 1 207 ? 43.468 21.780 4.706 1.00 50.09 207 MET A N 1
ATOM 1710 C CA . MET A 1 207 ? 44.748 22.457 4.510 1.00 50.09 207 MET A CA 1
ATOM 1711 C C . MET A 1 207 ? 45.598 22.174 5.745 1.00 50.09 207 MET A C 1
ATOM 1713 O O . MET A 1 207 ? 45.187 22.486 6.866 1.00 50.09 207 MET A O 1
ATOM 1717 N N . SER A 1 208 ? 46.755 21.553 5.544 1.00 58.34 208 SER A N 1
ATOM 1718 C CA . SER A 1 208 ? 47.672 21.302 6.644 1.00 58.34 208 SER A CA 1
ATOM 1719 C C . SER A 1 208 ? 48.154 22.642 7.205 1.00 58.34 208 SER A C 1
ATOM 1721 O O . SER A 1 208 ? 48.276 23.629 6.477 1.00 58.34 208 SER A O 1
ATOM 1723 N N . THR A 1 209 ? 48.449 22.705 8.502 1.00 55.84 209 THR A N 1
ATOM 1724 C CA . THR A 1 209 ? 49.041 23.905 9.121 1.00 55.84 209 THR A CA 1
ATOM 1725 C C . THR A 1 209 ? 50.346 24.334 8.435 1.00 55.84 209 THR A C 1
ATOM 1727 O O . THR A 1 209 ? 50.668 25.516 8.432 1.00 55.84 209 THR A O 1
ATOM 1730 N N . GLU A 1 210 ? 51.044 23.412 7.763 1.00 54.62 210 GLU A N 1
ATOM 1731 C CA . GLU A 1 210 ? 52.234 23.702 6.950 1.00 54.62 210 GLU A CA 1
ATOM 1732 C C . GLU A 1 210 ? 51.935 24.512 5.674 1.00 54.62 210 GLU A C 1
ATOM 1734 O O . GLU A 1 210 ? 52.820 25.206 5.168 1.00 54.62 210 GLU A O 1
ATOM 1739 N N . ASP A 1 211 ? 50.706 24.458 5.151 1.00 55.56 211 ASP A N 1
ATOM 1740 C CA . ASP A 1 211 ? 50.283 25.257 3.994 1.00 55.56 211 ASP A CA 1
ATOM 1741 C C . ASP A 1 211 ? 49.906 26.694 4.390 1.00 55.56 211 ASP A C 1
ATOM 1743 O O . ASP A 1 211 ? 50.007 27.605 3.567 1.00 55.56 211 ASP A O 1
ATOM 1747 N N . LEU A 1 212 ? 49.525 26.920 5.654 1.00 54.91 212 LEU A N 1
ATOM 1748 C CA . LEU A 1 212 ? 49.239 28.254 6.197 1.00 54.91 212 LEU A CA 1
ATOM 1749 C C . LEU A 1 212 ? 50.522 29.034 6.525 1.00 54.91 212 LEU A C 1
ATOM 1751 O O . LEU A 1 212 ? 50.581 30.235 6.267 1.00 54.91 212 LEU A O 1
ATOM 1755 N N . ASP A 1 213 ? 51.575 28.354 6.987 1.00 57.28 213 ASP A N 1
ATOM 1756 C CA . ASP A 1 213 ? 52.868 28.984 7.307 1.00 57.28 213 ASP A CA 1
ATOM 1757 C C . ASP A 1 213 ? 53.649 29.459 6.068 1.00 57.28 213 ASP A C 1
ATOM 1759 O O . ASP A 1 213 ? 54.569 30.262 6.186 1.00 57.28 213 ASP A O 1
ATOM 1763 N N . LYS A 1 214 ? 53.283 29.010 4.859 1.00 58.59 214 LYS A N 1
ATOM 1764 C CA . LYS A 1 214 ? 53.887 29.482 3.595 1.00 58.59 214 LYS A CA 1
ATOM 1765 C C . LYS A 1 214 ? 53.232 30.745 3.027 1.00 58.59 214 LYS A C 1
ATOM 1767 O O . LYS A 1 214 ? 53.703 31.263 2.015 1.00 58.59 214 LYS A O 1
ATOM 1772 N N . ILE A 1 215 ? 52.131 31.196 3.628 1.00 56.62 215 ILE A N 1
ATOM 1773 C CA . ILE A 1 215 ? 51.374 32.390 3.215 1.00 56.62 215 ILE A CA 1
ATOM 1774 C C . ILE A 1 215 ? 51.530 33.529 4.253 1.00 56.62 215 ILE A C 1
ATOM 1776 O O . ILE A 1 215 ? 51.070 34.648 4.020 1.00 56.62 215 ILE A O 1
ATOM 1780 N N . SER A 1 216 ? 52.229 33.268 5.363 1.00 46.44 216 SER A N 1
ATOM 1781 C CA . SER A 1 216 ? 52.745 34.263 6.316 1.00 46.44 216 SER A CA 1
ATOM 1782 C C . SER A 1 216 ? 54.141 34.750 5.926 1.00 46.44 216 SER A C 1
ATOM 1784 O O . SER A 1 216 ? 54.498 35.844 6.423 1.00 46.44 216 SER A O 1
#